Protein AF-A0A812BQ02-F1 (afdb_monomer_lite)

Sequence (225 aa):
MISNYRNHFFFSGIVVVDIDLNKVQINQCAKDGSLFSNSHKCRLETTECVAVPVIGKFKRGSYRCQCKPGYYFPTLNASHNYFNGTLVENQLLERLRNGSTQADPLSDSFQCQPCRKGCPNCVSDQPCFVEYNILLRGIPLGIQSFCMTITIVLALVIFRLRKSKVICNSFWAMLELLLVGSLLLYSTVVIRYFEPTMLTCLLVPWFREVGFTIVYGVLILKMYR

Secondary structure (DSSP, 8-state):
-------------PPP----TTS----TT--S--TTTT-----TTTEEEEE---SSS--TT-EEEEEPTTEE-S-TT-S-SEEEHHHHHHHHHHHHHHT--S--GGGGTT-PEEPPTT-SS-SSSS-SS----HHHHHHHHHHHHHHHHHHHHHHHHHHHHTTSGGG-STHHHHHHHHHHHHHHHHHHHHHTTS---HHHHHHHHHHHHHHHHHHHHHHHHHH--

Foldseek 3Di:
DDDDDDDDDDDDDDDDDDDDQFPDFDDCCDPPPPPNDVVADADPVFWHKAAAGDDTGDDQQRIWTAGDFQFWAADLPDPDGIHGRNVSVVVVVVCVVVVDPDPDPCVCVRGTHGEDPPHRHDHYVDDPDDDDPVVVLVVVLVVLVVVLVVLVVVLVVLVVCVPPPVDPDPVSVLVNLLSVLVNLCSVLSVLVVDDDDPVSVVSNVVSNVSSVCSNVVSVVVVVVD

Radius of gyration: 37.47 Å; chains: 1; bounding box: 76×66×117 Å

Organism: Acanthosepion pharaonis (NCBI:txid158019)

InterPro domains:
  IPR017978 GPCR family 3, C-terminal [PF00003] (135-225)
  IPR017978 GPCR family 3, C-terminal [PS50259] (136-225)
  IPR043458 G-protein coupled receptor 158/179 [PTHR32546] (7-225)
  IPR054714 GPR158/179, extracellular domain [PF22572] (6-72)

Structure (mmCIF, N/CA/C/O backbone):
data_AF-A0A812BQ02-F1
#
_entry.id   AF-A0A812BQ02-F1
#
loop_
_atom_site.group_PDB
_atom_site.id
_atom_site.type_symbol
_atom_site.label_atom_id
_atom_site.label_alt_id
_atom_site.label_comp_id
_atom_site.label_asym_id
_atom_site.label_entity_id
_atom_site.label_seq_id
_atom_site.pdbx_PDB_ins_code
_atom_site.Cartn_x
_atom_site.Cartn_y
_atom_site.Cartn_z
_atom_site.occupancy
_atom_site.B_iso_or_equiv
_atom_site.auth_seq_id
_atom_site.auth_comp_id
_atom_site.auth_asym_id
_atom_site.auth_atom_id
_atom_site.pdbx_PDB_model_num
ATOM 1 N N . MET A 1 1 ? 42.081 -50.603 -72.797 1.00 36.69 1 MET A N 1
ATOM 2 C CA . MET A 1 1 ? 41.726 -49.978 -71.504 1.00 36.69 1 MET A CA 1
ATOM 3 C C . MET A 1 1 ? 40.997 -48.679 -71.795 1.00 36.69 1 MET A C 1
ATOM 5 O O . MET A 1 1 ? 41.621 -47.742 -72.268 1.00 36.69 1 MET A O 1
ATOM 9 N N . ILE A 1 2 ? 39.678 -48.654 -71.604 1.00 42.47 2 ILE A N 1
ATOM 10 C CA . ILE A 1 2 ? 38.855 -47.448 -71.756 1.00 42.47 2 ILE A CA 1
ATOM 11 C C . ILE A 1 2 ? 38.781 -46.817 -70.364 1.00 42.47 2 ILE A C 1
ATOM 13 O O . ILE A 1 2 ? 38.136 -47.374 -69.479 1.00 42.47 2 ILE A O 1
ATOM 17 N N . SER A 1 3 ? 39.505 -45.719 -70.141 1.00 44.88 3 SER A N 1
ATOM 18 C CA . SER A 1 3 ? 39.449 -44.983 -68.874 1.00 44.88 3 SER A CA 1
ATOM 19 C C . SER A 1 3 ? 38.303 -43.973 -68.931 1.00 44.88 3 SER A C 1
ATOM 21 O O . SER A 1 3 ? 38.295 -43.075 -69.770 1.00 44.88 3 SER A O 1
ATOM 23 N N . ASN A 1 4 ? 37.305 -44.172 -68.073 1.00 53.41 4 ASN A N 1
ATOM 24 C CA . ASN A 1 4 ? 36.075 -43.391 -67.987 1.00 53.41 4 ASN A CA 1
ATOM 25 C C . ASN A 1 4 ? 36.252 -42.287 -66.927 1.00 53.41 4 ASN A C 1
ATOM 27 O O . ASN A 1 4 ? 36.107 -42.548 -65.732 1.00 53.41 4 ASN A O 1
ATOM 31 N N . TYR A 1 5 ? 36.597 -41.068 -67.348 1.00 55.88 5 TYR A N 1
ATOM 32 C CA . TYR A 1 5 ? 36.646 -39.900 -66.462 1.00 55.88 5 TYR A CA 1
ATOM 33 C C . TYR A 1 5 ? 35.231 -39.325 -66.291 1.00 55.88 5 TYR A C 1
ATOM 35 O O . TYR A 1 5 ? 34.706 -38.653 -67.177 1.00 55.88 5 TYR A O 1
ATOM 43 N N . ARG A 1 6 ? 34.601 -39.578 -65.136 1.00 57.47 6 ARG A N 1
ATOM 44 C CA . ARG A 1 6 ? 33.388 -38.858 -64.718 1.00 57.47 6 ARG A CA 1
ATOM 45 C C . ARG A 1 6 ? 33.787 -37.462 -64.237 1.00 57.47 6 ARG A C 1
ATOM 47 O O . ARG A 1 6 ? 34.327 -37.324 -63.143 1.00 57.47 6 ARG A O 1
ATOM 54 N N . ASN A 1 7 ? 33.498 -36.432 -65.026 1.00 60.44 7 ASN A N 1
ATOM 55 C CA . ASN A 1 7 ? 33.631 -35.045 -64.583 1.00 60.44 7 ASN A CA 1
ATOM 56 C C . ASN A 1 7 ? 32.494 -34.699 -63.611 1.00 60.44 7 ASN A C 1
ATOM 58 O O . ASN A 1 7 ? 31.329 -34.640 -63.999 1.00 60.44 7 ASN A O 1
ATOM 62 N N . HIS A 1 8 ? 32.838 -34.473 -62.344 1.00 65.19 8 HIS A N 1
ATOM 63 C CA . HIS A 1 8 ? 31.924 -33.944 -61.336 1.00 65.19 8 HIS A CA 1
ATOM 64 C C . HIS A 1 8 ? 31.967 -32.411 -61.412 1.00 65.19 8 HIS A C 1
ATOM 66 O O . HIS A 1 8 ? 32.968 -31.796 -61.047 1.00 65.19 8 HIS A O 1
ATOM 72 N N . PHE A 1 9 ? 30.914 -31.787 -61.936 1.00 69.44 9 PHE A N 1
ATOM 73 C CA . PHE A 1 9 ? 30.824 -30.330 -62.023 1.00 69.44 9 PHE A CA 1
ATOM 74 C C . PHE A 1 9 ? 30.446 -29.754 -60.651 1.00 69.44 9 PHE A C 1
ATOM 76 O O . PHE A 1 9 ? 29.366 -30.032 -60.135 1.00 69.44 9 PHE A O 1
ATOM 83 N N . PHE A 1 10 ? 31.335 -28.954 -60.057 1.00 67.25 10 PHE A N 1
ATOM 84 C CA . PHE A 1 10 ? 31.052 -28.161 -58.859 1.00 67.25 10 PHE A CA 1
ATOM 85 C C . PHE A 1 10 ? 30.656 -26.744 -59.281 1.00 67.25 10 PHE A C 1
ATOM 87 O O . PHE A 1 10 ? 31.473 -25.999 -59.817 1.00 67.25 10 PHE A O 1
ATOM 94 N N . PHE A 1 11 ? 29.400 -26.372 -59.040 1.00 69.88 11 PHE A N 1
ATOM 95 C CA . PHE A 1 11 ? 28.926 -25.002 -59.211 1.00 69.88 11 PHE A CA 1
ATOM 96 C C . PHE A 1 11 ? 29.043 -24.263 -57.878 1.00 69.88 11 PHE A C 1
ATOM 98 O O . PHE A 1 11 ? 28.255 -24.492 -56.964 1.00 69.88 11 PHE A O 1
ATOM 105 N N . SER A 1 12 ? 30.026 -23.370 -57.780 1.00 75.69 12 SER A N 1
ATOM 106 C CA . SER A 1 12 ? 30.118 -22.390 -56.696 1.00 75.69 12 SER A CA 1
ATOM 107 C C . SER A 1 12 ? 29.590 -21.054 -57.203 1.00 75.69 12 SER A C 1
ATOM 109 O O . SER A 1 12 ? 30.201 -20.430 -58.067 1.00 75.69 12 SER A O 1
ATOM 111 N N . GLY A 1 13 ? 28.443 -20.628 -56.680 1.00 79.75 13 GLY A N 1
ATOM 112 C CA . GLY A 1 13 ? 27.884 -19.297 -56.903 1.00 79.75 13 GLY A CA 1
ATOM 113 C C . GLY A 1 13 ? 27.972 -18.465 -55.628 1.00 79.75 13 GLY A C 1
ATOM 114 O O . GLY A 1 13 ? 27.771 -18.988 -54.534 1.00 79.75 13 GLY A O 1
ATOM 115 N N . ILE A 1 14 ? 28.258 -17.171 -55.766 1.00 83.38 14 ILE A N 1
ATOM 116 C CA . ILE A 1 14 ? 28.167 -16.203 -54.669 1.00 83.38 14 ILE A CA 1
ATOM 117 C C . ILE A 1 14 ? 26.892 -15.398 -54.898 1.00 83.38 14 ILE A C 1
ATOM 119 O O . ILE A 1 14 ? 26.745 -14.749 -55.932 1.00 83.38 14 ILE A O 1
ATOM 123 N N . VAL A 1 15 ? 25.969 -15.442 -53.940 1.00 85.44 15 VAL A N 1
ATOM 124 C CA . VAL A 1 15 ? 24.793 -14.567 -53.929 1.00 85.44 15 VAL A CA 1
ATOM 125 C C . VAL A 1 15 ? 25.124 -13.367 -53.052 1.00 85.44 15 VAL A C 1
ATOM 1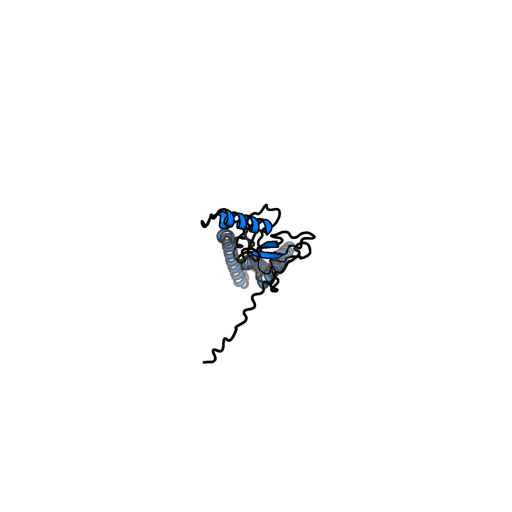27 O O . VAL A 1 15 ? 25.372 -13.521 -51.858 1.00 85.44 15 VAL A O 1
ATOM 130 N N . VAL A 1 16 ? 25.138 -12.176 -53.650 1.00 84.88 16 VAL A N 1
ATOM 131 C CA . VAL A 1 16 ? 25.273 -10.906 -52.930 1.00 84.88 16 VAL A CA 1
ATOM 132 C C . VAL A 1 16 ? 23.894 -10.265 -52.855 1.00 84.88 16 VAL A C 1
ATOM 134 O O . VAL A 1 16 ? 23.250 -10.058 -53.881 1.00 84.88 16 VAL A O 1
ATOM 137 N N . VAL A 1 17 ? 23.437 -9.970 -51.642 1.00 82.31 17 VAL A N 1
ATOM 138 C CA . VAL A 1 17 ? 22.176 -9.266 -51.395 1.00 82.31 17 VAL A CA 1
ATOM 139 C C . VAL A 1 17 ? 22.513 -7.860 -50.920 1.00 82.31 17 VAL A C 1
ATOM 141 O O . VAL A 1 17 ? 23.172 -7.704 -49.893 1.00 82.31 17 VAL A O 1
ATOM 144 N N . ASP A 1 18 ? 22.063 -6.854 -51.667 1.00 79.25 18 ASP A N 1
ATOM 145 C CA . ASP A 1 18 ? 22.168 -5.446 -51.283 1.00 79.25 18 ASP A CA 1
ATOM 146 C C . ASP A 1 18 ? 20.836 -4.974 -50.685 1.00 79.25 18 ASP A C 1
ATOM 148 O O . ASP A 1 18 ? 19.760 -5.271 -51.212 1.00 79.25 18 ASP A O 1
ATOM 152 N N . ILE A 1 19 ? 20.900 -4.277 -49.552 1.00 77.06 19 ILE A N 1
ATOM 153 C CA . ILE A 1 19 ? 19.732 -3.833 -48.787 1.00 77.06 19 ILE A CA 1
ATOM 154 C C . ILE A 1 19 ? 19.850 -2.324 -48.584 1.00 77.06 19 ILE A C 1
ATOM 156 O O . ILE A 1 19 ? 20.702 -1.852 -47.832 1.00 77.06 19 ILE A O 1
ATOM 160 N N . ASP A 1 20 ? 18.947 -1.559 -49.205 1.00 72.81 20 ASP A N 1
ATOM 161 C CA . ASP A 1 20 ? 18.883 -0.104 -49.033 1.00 72.81 20 ASP A CA 1
ATOM 162 C C . ASP A 1 20 ? 18.337 0.255 -47.640 1.00 72.81 20 ASP A C 1
ATOM 164 O O . ASP A 1 20 ? 17.127 0.280 -47.388 1.00 72.81 20 ASP A O 1
ATOM 168 N N . LEU A 1 21 ? 19.252 0.568 -46.723 1.00 71.75 21 LEU A N 1
ATOM 169 C CA . LEU A 1 21 ? 18.951 0.934 -45.337 1.00 71.75 21 LEU A CA 1
ATOM 170 C C . LEU A 1 21 ? 18.183 2.266 -45.209 1.00 71.75 21 LEU A C 1
ATOM 172 O O . LEU A 1 21 ? 17.710 2.587 -44.122 1.00 71.75 21 LEU A O 1
ATOM 176 N N . ASN A 1 22 ? 18.016 3.058 -46.276 1.00 68.69 22 ASN A N 1
ATOM 177 C CA . ASN A 1 22 ? 17.299 4.339 -46.192 1.00 68.69 22 ASN A CA 1
ATOM 178 C C . ASN A 1 22 ? 15.773 4.201 -46.245 1.00 68.69 22 ASN A C 1
ATOM 180 O O . ASN A 1 22 ? 15.070 5.145 -45.886 1.00 68.69 22 ASN A O 1
ATOM 184 N N . LYS A 1 23 ? 15.258 3.056 -46.708 1.00 65.69 23 LYS A N 1
ATOM 185 C CA . LYS A 1 23 ? 13.817 2.822 -46.920 1.00 65.69 23 LYS A CA 1
ATOM 186 C C . LYS A 1 23 ? 13.219 1.787 -45.968 1.00 65.69 23 LYS A C 1
ATOM 188 O O . LYS A 1 23 ? 12.015 1.550 -46.009 1.00 65.69 23 LYS A O 1
ATOM 193 N N . VAL A 1 24 ? 14.041 1.175 -45.115 1.00 70.81 24 VAL A N 1
ATOM 194 C CA . VAL A 1 24 ? 13.630 0.081 -44.229 1.00 70.81 24 VAL A CA 1
ATOM 195 C C . VAL A 1 24 ? 13.599 0.561 -42.780 1.00 70.81 24 VAL A C 1
ATOM 197 O O . VAL A 1 24 ? 14.616 0.969 -42.222 1.00 70.81 24 VAL A O 1
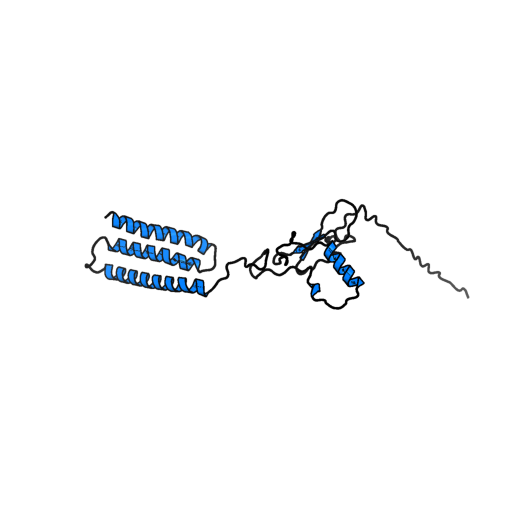ATOM 200 N N . GLN A 1 25 ? 12.426 0.475 -42.149 1.00 71.75 25 GLN A N 1
ATOM 201 C CA . GLN A 1 25 ? 12.302 0.632 -40.701 1.00 71.75 25 GLN A CA 1
ATOM 202 C C . GLN A 1 25 ? 12.780 -0.650 -40.020 1.00 71.75 25 GLN A C 1
ATOM 204 O O . GLN A 1 25 ? 12.189 -1.715 -40.183 1.00 71.75 25 GLN A O 1
ATOM 209 N N . ILE A 1 26 ? 13.866 -0.548 -39.260 1.00 77.88 26 ILE A N 1
ATOM 210 C CA . ILE A 1 26 ? 14.453 -1.690 -38.563 1.00 77.88 26 ILE A CA 1
ATOM 211 C C . ILE A 1 26 ? 13.883 -1.761 -37.150 1.00 77.88 26 ILE A C 1
ATOM 213 O O . ILE A 1 26 ? 14.054 -0.834 -36.362 1.00 77.88 26 ILE A O 1
ATOM 217 N N . ASN A 1 27 ? 13.248 -2.885 -36.823 1.00 85.00 27 ASN A N 1
ATOM 218 C CA . ASN A 1 27 ? 12.766 -3.177 -35.480 1.00 85.00 27 ASN A CA 1
ATOM 219 C C . ASN A 1 27 ? 13.655 -4.239 -34.815 1.00 85.00 27 ASN A C 1
ATOM 221 O O . ASN A 1 27 ? 13.464 -5.437 -35.016 1.00 85.00 27 ASN A O 1
ATOM 225 N N . GLN A 1 28 ? 14.606 -3.803 -33.983 1.00 87.00 28 GLN A N 1
ATOM 226 C CA . GLN A 1 28 ? 15.500 -4.717 -33.260 1.00 87.00 28 GLN A CA 1
ATOM 227 C C . GLN A 1 28 ? 14.814 -5.505 -32.129 1.00 87.00 28 GLN A C 1
ATOM 229 O O . GLN A 1 28 ? 15.378 -6.483 -31.636 1.00 87.00 28 GLN A O 1
ATOM 234 N N . CYS A 1 29 ? 13.618 -5.079 -31.708 1.00 89.19 29 CYS A N 1
ATOM 235 C CA . CYS A 1 29 ? 12.819 -5.726 -30.665 1.00 89.19 29 CYS A CA 1
ATOM 236 C C . CYS A 1 29 ? 11.836 -6.770 -31.225 1.00 89.19 29 CYS A C 1
ATOM 238 O O . CYS A 1 29 ? 11.116 -7.407 -30.453 1.00 89.19 29 CYS A O 1
ATOM 240 N N . ALA A 1 30 ? 11.743 -6.914 -32.552 1.00 87.62 30 ALA A N 1
ATOM 241 C CA . ALA A 1 30 ? 10.793 -7.821 -33.177 1.00 87.62 30 ALA A CA 1
ATOM 242 C C . ALA A 1 30 ? 11.125 -9.288 -32.863 1.00 87.62 30 ALA A C 1
ATOM 244 O O . ALA A 1 30 ? 12.290 -9.655 -32.698 1.00 87.62 30 ALA A O 1
ATOM 245 N N . LYS A 1 31 ? 10.081 -10.123 -32.796 1.00 86.38 31 LYS A N 1
ATOM 246 C CA . LYS A 1 31 ? 10.158 -11.580 -32.571 1.00 86.38 31 LYS A CA 1
ATOM 247 C C . LYS A 1 31 ? 9.662 -12.386 -33.780 1.00 86.38 31 LYS A C 1
ATOM 249 O O . LYS A 1 31 ? 9.455 -13.587 -33.680 1.00 86.38 31 LYS A O 1
ATOM 254 N N . ASP A 1 32 ? 9.446 -11.711 -34.901 1.00 85.50 32 ASP A N 1
ATOM 255 C CA . ASP A 1 32 ? 8.818 -12.203 -36.132 1.00 85.50 32 ASP A CA 1
ATOM 256 C C . ASP A 1 32 ? 9.798 -12.881 -37.106 1.00 85.50 32 ASP A C 1
ATOM 258 O O . ASP A 1 32 ? 9.410 -13.258 -38.206 1.00 85.50 32 ASP A O 1
ATOM 262 N N . GLY A 1 33 ? 11.071 -13.028 -36.723 1.00 79.56 33 GLY A N 1
ATOM 263 C CA . GLY A 1 33 ? 12.104 -13.602 -37.588 1.00 79.56 33 GLY A CA 1
ATOM 264 C C . GLY A 1 33 ? 12.594 -12.656 -38.687 1.00 79.56 33 GLY A C 1
ATOM 265 O O . GLY A 1 33 ? 13.302 -13.093 -39.592 1.00 79.56 33 GLY A O 1
ATOM 266 N N . SER A 1 34 ? 12.261 -11.362 -38.619 1.00 81.69 34 SER A N 1
ATOM 267 C CA . SER A 1 34 ? 12.870 -10.345 -39.481 1.00 81.69 34 SER A CA 1
ATOM 268 C C . SER A 1 34 ? 14.403 -10.329 -39.334 1.00 81.69 34 SER A C 1
ATOM 270 O O . SER A 1 34 ? 14.943 -10.718 -38.295 1.00 81.69 34 SER A O 1
ATOM 272 N N . LEU A 1 35 ? 15.118 -9.851 -40.364 1.00 80.62 35 LEU A N 1
ATOM 273 C CA . LEU A 1 35 ? 16.594 -9.864 -40.452 1.00 80.62 35 LEU A CA 1
ATOM 274 C C . LEU A 1 35 ? 17.299 -9.273 -39.213 1.00 80.62 35 LEU A C 1
ATOM 276 O O . LEU A 1 35 ? 18.420 -9.653 -38.890 1.00 80.62 35 LEU A O 1
ATOM 280 N N . PHE A 1 36 ? 16.634 -8.353 -38.511 1.00 80.38 36 PHE A N 1
ATOM 281 C CA . PHE A 1 36 ? 17.154 -7.667 -37.327 1.00 80.38 36 PHE A CA 1
ATOM 282 C C . PHE A 1 36 ? 16.415 -8.028 -36.028 1.00 80.38 36 PHE A C 1
ATOM 284 O O . PHE A 1 36 ? 16.643 -7.380 -35.004 1.00 80.38 36 PHE A O 1
ATOM 291 N N . SER A 1 37 ? 15.554 -9.047 -36.045 1.00 85.12 37 SER A N 1
ATOM 292 C CA . SER A 1 37 ? 14.821 -9.521 -34.867 1.00 85.12 37 SER A CA 1
ATOM 293 C C . SER A 1 37 ? 15.769 -9.902 -33.722 1.00 85.12 37 SER A C 1
ATOM 295 O O . SER A 1 37 ? 16.864 -10.421 -33.936 1.00 85.12 37 SER A O 1
ATOM 297 N N . ASN A 1 38 ? 15.372 -9.586 -32.485 1.00 85.12 38 ASN A N 1
ATOM 298 C CA . ASN A 1 38 ? 16.149 -9.801 -31.255 1.00 85.12 38 ASN A CA 1
ATOM 299 C C . ASN A 1 38 ? 17.599 -9.259 -31.246 1.00 85.12 38 ASN A C 1
ATOM 301 O O . ASN A 1 38 ? 18.369 -9.589 -30.343 1.00 85.12 38 ASN A O 1
ATOM 305 N N . SER A 1 39 ? 17.991 -8.377 -32.171 1.00 87.00 39 SER A N 1
ATOM 306 C CA . SER A 1 39 ? 19.371 -7.862 -32.256 1.00 87.00 39 SER A CA 1
ATOM 307 C C . SER A 1 39 ? 19.731 -6.814 -31.189 1.00 87.00 39 SER A C 1
ATOM 309 O O . SER A 1 39 ? 20.911 -6.476 -31.026 1.00 87.00 39 SER A O 1
ATOM 311 N N . HIS A 1 40 ? 18.741 -6.340 -30.429 1.00 89.06 40 HIS A N 1
ATOM 312 C CA . HIS A 1 40 ? 18.890 -5.408 -29.310 1.00 89.06 40 HIS A CA 1
ATOM 313 C C . HIS A 1 40 ? 19.883 -5.866 -28.224 1.00 89.06 40 HIS A C 1
ATOM 315 O O . HIS A 1 40 ? 20.219 -7.043 -28.098 1.00 89.06 40 HIS A O 1
ATOM 321 N N . LYS A 1 41 ? 20.346 -4.907 -27.414 1.00 88.88 41 LYS A N 1
ATOM 322 C CA . LYS A 1 41 ? 21.321 -5.116 -26.325 1.00 88.88 41 LYS A CA 1
ATOM 323 C C . LYS A 1 41 ? 20.759 -4.819 -24.928 1.00 88.88 41 LYS A C 1
ATOM 325 O O . LYS A 1 41 ? 21.518 -4.561 -24.001 1.00 88.88 41 LYS A O 1
ATOM 330 N N . CYS A 1 42 ? 19.435 -4.826 -24.776 1.00 89.19 42 CYS A N 1
ATOM 331 C CA . CYS A 1 42 ? 18.787 -4.644 -23.476 1.00 89.19 42 CYS A CA 1
ATOM 332 C C . CYS A 1 42 ? 19.037 -5.848 -22.551 1.00 89.19 42 CYS A C 1
ATOM 334 O O . CYS A 1 42 ? 19.085 -6.989 -23.012 1.00 89.19 42 CYS A O 1
ATOM 336 N N . ARG A 1 43 ? 19.133 -5.616 -21.233 1.00 89.69 43 ARG A N 1
ATOM 337 C CA . ARG A 1 43 ? 19.181 -6.704 -20.242 1.00 89.69 43 ARG A CA 1
ATOM 338 C C . ARG A 1 43 ? 17.786 -7.289 -20.044 1.00 89.69 43 ARG A C 1
ATOM 340 O O . ARG A 1 43 ? 16.964 -6.702 -19.343 1.00 89.69 43 ARG A O 1
ATOM 347 N N . LEU A 1 44 ? 17.529 -8.452 -20.635 1.00 88.62 44 LEU A N 1
ATOM 348 C CA . LEU A 1 44 ? 16.221 -9.115 -20.584 1.00 88.62 44 LEU A CA 1
ATOM 349 C C . LEU A 1 44 ? 15.782 -9.521 -19.173 1.00 88.62 44 LEU A C 1
ATOM 351 O O . LEU A 1 44 ? 14.599 -9.761 -18.962 1.00 88.62 44 LEU A O 1
ATOM 355 N N . GLU A 1 45 ? 16.689 -9.595 -18.201 1.00 89.44 45 GLU A N 1
ATOM 356 C CA . GLU A 1 45 ? 16.339 -9.907 -16.812 1.00 89.44 45 GLU A CA 1
ATOM 357 C C . GLU A 1 45 ? 15.477 -8.804 -16.185 1.00 89.44 45 GLU A C 1
ATOM 359 O O . GLU A 1 45 ? 14.429 -9.091 -15.616 1.00 89.44 45 GLU A O 1
ATOM 364 N N . THR A 1 46 ? 15.860 -7.536 -16.366 1.00 90.88 46 THR A N 1
ATOM 365 C CA . THR A 1 46 ? 15.227 -6.390 -15.682 1.00 90.88 46 THR A CA 1
ATOM 366 C C . THR A 1 46 ? 14.532 -5.415 -16.627 1.00 90.88 46 THR A C 1
ATOM 368 O O . THR A 1 46 ? 13.798 -4.537 -16.177 1.00 90.88 46 THR A O 1
ATOM 371 N N . THR A 1 47 ? 14.794 -5.511 -17.933 1.00 91.75 47 THR A N 1
ATOM 372 C CA . THR A 1 47 ? 14.283 -4.583 -18.951 1.00 91.75 47 THR A CA 1
ATOM 373 C C . THR A 1 47 ? 13.562 -5.304 -20.085 1.00 91.75 47 THR A C 1
ATOM 375 O O . THR A 1 47 ? 13.762 -6.494 -20.328 1.00 91.75 47 THR A O 1
ATOM 378 N N . GLU A 1 48 ? 12.719 -4.557 -20.782 1.00 92.56 48 GLU A N 1
ATOM 379 C CA . GLU A 1 48 ? 11.963 -4.948 -21.959 1.00 92.56 48 GLU A CA 1
ATOM 380 C C . GLU A 1 48 ? 12.277 -3.998 -23.123 1.00 92.56 48 GLU A C 1
ATOM 382 O O . GLU A 1 48 ? 12.439 -2.788 -22.949 1.00 92.56 48 GLU A O 1
ATOM 387 N N . CYS A 1 49 ? 12.400 -4.560 -24.325 1.00 92.06 49 CYS A N 1
ATOM 388 C CA . CYS A 1 49 ? 12.731 -3.816 -25.534 1.00 92.06 49 CYS A CA 1
ATOM 389 C C . CYS A 1 49 ? 11.483 -3.184 -26.139 1.00 92.06 49 CYS A C 1
ATOM 391 O O . CYS A 1 49 ? 10.545 -3.892 -26.502 1.00 92.06 49 CYS A O 1
ATOM 393 N N . VAL A 1 50 ? 11.503 -1.866 -26.322 1.00 92.69 50 VAL A N 1
ATOM 394 C CA . VAL A 1 50 ? 10.449 -1.138 -27.030 1.00 92.69 50 VAL A CA 1
ATOM 395 C C . VAL A 1 50 ? 11.056 -0.449 -28.244 1.00 92.69 50 VAL A C 1
ATOM 397 O O . VAL A 1 50 ? 11.948 0.393 -28.114 1.00 92.69 50 VAL A O 1
ATOM 400 N N . ALA A 1 51 ? 10.568 -0.800 -29.432 1.00 90.56 51 ALA A N 1
ATOM 401 C CA . ALA A 1 51 ? 11.006 -0.184 -30.677 1.00 90.56 51 ALA A CA 1
ATOM 402 C C . ALA A 1 51 ? 10.598 1.292 -30.711 1.00 90.56 51 ALA A C 1
ATOM 404 O O . ALA A 1 51 ? 9.478 1.647 -30.329 1.00 90.56 51 ALA A O 1
ATOM 405 N N . VAL A 1 52 ? 11.503 2.158 -31.162 1.00 88.50 52 VAL A N 1
ATOM 406 C CA . VAL A 1 52 ? 11.213 3.579 -31.354 1.00 88.50 52 VAL A CA 1
ATOM 407 C C . VAL A 1 52 ? 11.134 3.822 -32.859 1.00 88.50 52 VAL A C 1
ATOM 409 O O . VAL A 1 52 ? 12.162 3.732 -33.530 1.00 88.50 52 VAL A O 1
ATOM 412 N N . PRO A 1 53 ? 9.942 4.101 -33.418 1.00 80.31 53 PRO A N 1
ATOM 413 C CA . PRO A 1 53 ? 9.819 4.367 -34.842 1.00 80.31 53 PRO A CA 1
ATOM 414 C C . PRO A 1 53 ? 10.546 5.674 -35.170 1.00 80.31 53 PRO A C 1
ATOM 416 O O . PRO A 1 53 ? 10.240 6.727 -34.610 1.00 80.31 53 PRO A O 1
ATOM 419 N N . VAL A 1 54 ? 11.522 5.605 -36.072 1.00 73.19 54 VAL A N 1
ATOM 420 C CA . VAL A 1 54 ? 12.247 6.779 -36.567 1.00 73.19 54 VAL A CA 1
ATOM 421 C C . VAL A 1 54 ? 11.717 7.124 -37.951 1.00 73.19 54 VAL A C 1
ATOM 423 O O . VAL A 1 54 ? 11.670 6.277 -38.841 1.00 73.19 54 VAL A O 1
ATOM 426 N N . ILE A 1 55 ? 11.311 8.380 -38.129 1.00 67.12 55 ILE A N 1
ATOM 427 C CA . ILE A 1 55 ? 10.904 8.924 -39.424 1.00 67.12 55 ILE A CA 1
ATOM 428 C C . ILE A 1 55 ? 12.181 9.394 -40.129 1.00 67.12 55 ILE A C 1
ATOM 430 O O . ILE A 1 55 ? 12.771 10.398 -39.732 1.00 67.12 55 ILE A O 1
ATOM 434 N N . GLY A 1 56 ? 12.639 8.658 -41.145 1.00 68.94 56 GLY A N 1
ATOM 435 C CA . GLY A 1 56 ? 13.795 9.039 -41.964 1.00 68.94 56 GLY A CA 1
ATOM 436 C C . GLY A 1 56 ? 14.881 7.966 -42.059 1.00 68.94 56 GLY A C 1
ATOM 437 O O . GLY A 1 56 ? 14.589 6.775 -42.076 1.00 68.94 56 GLY A O 1
ATOM 438 N N . LYS A 1 57 ? 16.142 8.408 -42.175 1.00 67.75 57 LYS A N 1
ATOM 439 C CA . LYS A 1 57 ? 17.312 7.544 -42.411 1.00 67.75 57 LYS A CA 1
ATOM 440 C C . LYS A 1 57 ? 17.546 6.573 -41.252 1.00 67.75 57 LYS A C 1
ATOM 442 O O . LYS A 1 57 ? 17.352 6.929 -40.088 1.00 67.75 57 LYS A O 1
ATOM 447 N N . PHE A 1 58 ? 18.036 5.378 -41.578 1.00 73.88 58 PHE A N 1
ATOM 448 C CA . PHE A 1 58 ? 18.421 4.369 -40.596 1.00 73.88 58 PHE A CA 1
ATOM 449 C C . PHE A 1 58 ? 19.359 4.938 -39.528 1.00 73.88 58 PHE A C 1
ATOM 451 O O . PHE A 1 58 ? 20.410 5.510 -39.825 1.00 73.88 58 PHE A O 1
ATOM 458 N N . LYS A 1 59 ? 18.986 4.717 -38.265 1.00 74.69 59 LYS A N 1
ATOM 459 C CA . LYS A 1 59 ? 19.835 4.973 -37.107 1.00 74.69 59 LYS A CA 1
ATOM 460 C C . LYS A 1 59 ? 19.930 3.707 -36.264 1.00 74.69 59 LYS A C 1
ATOM 462 O O . LYS A 1 59 ? 18.921 3.141 -35.840 1.00 74.69 59 LYS A O 1
ATOM 467 N N . ARG A 1 60 ? 21.159 3.270 -36.003 1.00 77.56 60 ARG A N 1
ATOM 468 C CA . ARG A 1 60 ? 21.453 2.164 -35.088 1.00 77.56 60 ARG A CA 1
ATOM 469 C C . ARG A 1 60 ? 21.028 2.530 -33.654 1.00 77.56 60 ARG A C 1
ATOM 471 O O . ARG A 1 60 ? 21.178 3.681 -33.238 1.00 77.56 60 ARG A O 1
ATOM 478 N N . GLY A 1 61 ? 20.468 1.577 -32.909 1.00 83.56 61 GLY A N 1
ATOM 479 C CA . GLY A 1 61 ? 19.953 1.818 -31.558 1.00 83.56 61 GLY A CA 1
ATOM 480 C C . GLY A 1 61 ? 18.600 2.532 -31.490 1.00 83.56 61 GLY A C 1
ATOM 481 O O . GLY A 1 61 ? 18.329 3.198 -30.493 1.00 83.56 61 GLY A O 1
ATOM 482 N N . SER A 1 62 ? 17.754 2.405 -32.522 1.00 87.81 62 SER A N 1
ATOM 483 C CA . SER A 1 62 ? 16.380 2.951 -32.567 1.00 87.81 62 SER A CA 1
ATOM 484 C C . SER A 1 62 ? 15.383 2.141 -31.721 1.00 87.81 62 SER A C 1
ATOM 486 O O . SER A 1 62 ? 14.294 1.768 -32.150 1.00 87.81 62 SER A O 1
ATOM 488 N N . TYR A 1 63 ? 15.768 1.850 -30.486 1.00 89.94 63 TYR A N 1
ATOM 489 C CA . TYR A 1 63 ? 14.938 1.199 -29.482 1.00 89.94 63 TYR A CA 1
ATOM 490 C C . TYR A 1 63 ? 15.227 1.818 -28.115 1.00 89.94 63 TYR A C 1
ATOM 492 O O . TYR A 1 63 ? 16.234 2.501 -27.920 1.00 89.94 63 TYR A O 1
ATOM 500 N N . ARG A 1 64 ? 14.351 1.575 -27.148 1.00 92.19 64 ARG A N 1
ATOM 501 C CA . ARG A 1 64 ? 14.575 1.906 -25.738 1.00 92.19 64 ARG A CA 1
ATOM 502 C C . ARG A 1 64 ? 14.394 0.663 -24.881 1.00 92.19 64 ARG A C 1
ATOM 504 O O . ARG A 1 64 ? 13.524 -0.158 -25.163 1.00 92.19 64 ARG A O 1
ATOM 511 N N . CYS A 1 65 ? 15.215 0.534 -23.847 1.00 91.94 65 CYS A N 1
ATOM 512 C CA . CYS A 1 65 ? 15.073 -0.510 -22.839 1.00 91.94 65 CYS A CA 1
ATOM 513 C C . CYS A 1 65 ? 14.242 0.052 -21.683 1.00 91.94 65 CYS A C 1
ATOM 515 O O . CYS A 1 65 ? 14.729 0.883 -20.910 1.00 91.94 65 CYS A O 1
ATOM 517 N N . GLN A 1 66 ? 12.985 -0.369 -21.602 1.00 92.50 66 GLN A N 1
ATOM 518 C CA . GLN A 1 66 ? 12.045 0.010 -20.552 1.00 92.50 66 GLN A CA 1
ATOM 519 C C . GLN A 1 66 ? 12.192 -0.943 -19.361 1.00 92.50 66 GLN A C 1
ATOM 521 O O . GLN A 1 66 ? 12.355 -2.140 -19.565 1.00 92.50 66 GLN A O 1
ATOM 526 N N . CYS A 1 67 ? 12.142 -0.458 -18.119 1.00 91.88 67 CYS A N 1
ATOM 527 C CA . CYS A 1 67 ? 12.140 -1.358 -16.958 1.00 91.88 67 CYS A CA 1
ATOM 528 C C . CYS A 1 67 ? 10.885 -2.242 -16.951 1.00 91.88 67 CYS A C 1
ATOM 530 O O . CYS A 1 67 ? 9.787 -1.758 -17.234 1.00 91.88 67 CYS A O 1
ATOM 532 N N . LYS A 1 68 ? 11.053 -3.524 -16.614 1.00 91.19 68 LYS A N 1
ATOM 533 C CA . LYS A 1 68 ? 9.936 -4.456 -16.417 1.00 91.19 68 LYS A CA 1
ATOM 534 C C . LYS A 1 68 ? 9.118 -4.087 -15.170 1.00 91.19 68 LYS A C 1
ATOM 536 O O . LYS A 1 68 ? 9.663 -3.458 -14.262 1.00 91.19 68 LYS A O 1
ATOM 541 N N . PRO A 1 69 ? 7.850 -4.530 -15.071 1.00 89.19 69 PRO A N 1
ATOM 542 C CA . PRO A 1 69 ? 7.098 -4.469 -13.819 1.00 89.19 69 PRO A CA 1
ATOM 543 C C . PRO A 1 69 ? 7.899 -5.110 -12.679 1.00 89.19 69 PRO A C 1
ATOM 545 O O . PRO A 1 69 ? 8.553 -6.135 -12.876 1.00 89.19 69 PRO A O 1
ATOM 548 N N . GLY A 1 70 ? 7.878 -4.493 -11.501 1.00 88.38 70 GLY A N 1
ATOM 549 C CA . GLY A 1 70 ? 8.714 -4.893 -10.370 1.00 88.38 70 GLY A CA 1
ATOM 550 C C . GLY A 1 70 ? 10.166 -4.403 -10.431 1.00 88.38 70 GLY A C 1
ATOM 551 O O . GLY A 1 70 ? 10.938 -4.763 -9.548 1.00 88.38 70 GLY A O 1
ATOM 552 N N . TYR A 1 71 ? 10.541 -3.577 -11.414 1.00 90.50 71 TYR A N 1
ATOM 553 C CA . TYR A 1 71 ? 11.838 -2.899 -11.474 1.00 90.50 71 TYR A CA 1
ATOM 554 C C . TYR A 1 71 ? 11.674 -1.397 -11.745 1.00 90.50 71 TYR A C 1
ATOM 556 O O . TYR A 1 71 ? 10.774 -0.986 -12.477 1.00 90.50 71 TYR A O 1
ATOM 564 N N . TYR A 1 72 ? 12.577 -0.577 -11.207 1.00 89.81 72 TYR A N 1
ATOM 565 C CA . TYR A 1 72 ? 12.595 0.874 -11.396 1.00 89.81 72 TYR A CA 1
ATOM 566 C C . TYR A 1 72 ? 13.934 1.380 -11.936 1.00 89.81 72 TYR A C 1
ATOM 568 O O . TYR A 1 72 ? 14.967 0.704 -11.894 1.00 89.81 72 TYR A O 1
ATOM 576 N N . PHE A 1 73 ? 13.900 2.594 -12.478 1.00 90.12 73 PHE A N 1
ATOM 577 C CA . PHE A 1 73 ? 15.067 3.257 -13.041 1.00 90.12 73 PHE A CA 1
ATOM 578 C C . PHE A 1 73 ? 15.905 3.903 -11.920 1.00 90.12 73 PHE A C 1
ATOM 580 O O . PHE A 1 73 ? 15.362 4.710 -11.167 1.00 90.12 73 PHE A O 1
ATOM 587 N N . PRO A 1 74 ? 17.211 3.599 -11.792 1.00 86.50 74 PRO A N 1
ATOM 588 C CA . PRO A 1 74 ? 18.005 4.001 -10.625 1.00 86.50 74 PRO A CA 1
ATOM 589 C C . PRO A 1 74 ? 18.197 5.522 -10.491 1.00 86.50 74 PRO A C 1
ATOM 591 O O . PRO A 1 74 ? 18.379 6.029 -9.386 1.00 86.50 74 PRO A O 1
ATOM 594 N N . THR A 1 75 ? 18.157 6.278 -11.592 1.00 82.50 75 THR A N 1
ATOM 595 C CA . THR A 1 75 ? 18.372 7.733 -11.568 1.00 82.50 75 THR A CA 1
ATOM 596 C C . THR A 1 75 ? 17.046 8.489 -11.477 1.00 82.50 75 THR A C 1
ATOM 598 O O . THR A 1 75 ? 16.407 8.772 -12.487 1.00 82.50 75 THR A O 1
ATOM 601 N N . LEU A 1 76 ? 16.666 8.875 -10.257 1.00 71.38 76 LEU A N 1
ATOM 602 C CA . LEU A 1 76 ? 15.385 9.534 -9.949 1.00 71.38 76 LEU A CA 1
ATOM 603 C C . LEU A 1 76 ? 15.184 10.905 -10.625 1.00 71.38 76 LEU A C 1
ATOM 605 O O . LEU A 1 76 ? 14.049 11.308 -10.850 1.00 71.38 76 LEU A O 1
ATOM 609 N N . ASN A 1 77 ? 16.271 11.599 -10.978 1.00 74.56 77 ASN A N 1
ATOM 610 C CA . ASN A 1 77 ? 16.241 12.924 -11.620 1.00 74.56 77 ASN A CA 1
ATOM 611 C C . ASN A 1 77 ? 16.463 12.870 -13.140 1.00 74.56 77 ASN A C 1
ATOM 613 O O . ASN A 1 77 ? 16.771 13.888 -13.763 1.00 74.56 77 ASN A O 1
ATOM 617 N N . ALA A 1 78 ? 16.384 11.690 -13.753 1.00 76.44 78 ALA A N 1
ATOM 618 C CA . ALA A 1 78 ? 16.508 11.590 -15.197 1.00 76.44 78 ALA A CA 1
ATOM 619 C C . ALA A 1 78 ? 15.246 12.128 -15.886 1.00 76.44 78 ALA A C 1
ATOM 621 O O . ALA A 1 78 ? 14.127 11.914 -15.433 1.00 76.44 78 ALA A O 1
ATOM 622 N N . SER A 1 79 ? 15.421 12.775 -17.040 1.00 76.56 79 SER A N 1
ATOM 623 C CA . SER A 1 79 ? 14.302 13.237 -17.879 1.00 76.56 79 SER A CA 1
ATOM 624 C C . SER A 1 79 ? 13.401 12.090 -18.365 1.00 76.56 79 SER A C 1
ATOM 626 O O . SER A 1 79 ? 12.284 12.329 -18.821 1.00 76.56 79 SER A O 1
ATOM 628 N N . HIS A 1 80 ? 13.900 10.851 -18.331 1.00 82.44 80 HIS A N 1
ATOM 629 C CA . HIS A 1 80 ? 13.243 9.672 -18.877 1.00 82.44 80 HIS A CA 1
ATOM 630 C C . HIS A 1 80 ? 13.567 8.419 -18.053 1.00 82.44 80 HIS A C 1
ATOM 632 O O . HIS A 1 80 ? 14.715 8.206 -17.672 1.00 82.44 80 HIS A O 1
ATOM 638 N N . ASN A 1 81 ? 12.571 7.543 -17.875 1.00 84.38 81 ASN A N 1
ATOM 639 C CA . ASN A 1 81 ? 12.665 6.302 -17.089 1.00 84.38 81 ASN A CA 1
ATOM 640 C C . ASN A 1 81 ? 13.013 5.083 -17.967 1.00 84.38 81 ASN A C 1
ATOM 642 O O . ASN A 1 81 ? 12.409 4.015 -17.833 1.00 84.38 81 ASN A O 1
ATOM 646 N N . TYR A 1 82 ? 13.912 5.260 -18.935 1.00 89.38 82 TYR A N 1
ATOM 647 C CA . TYR A 1 82 ? 14.341 4.206 -19.855 1.00 89.38 82 TYR A CA 1
ATOM 648 C C . TYR A 1 82 ? 15.776 4.431 -20.323 1.00 89.38 82 TYR A C 1
ATOM 650 O O . TYR A 1 82 ? 16.264 5.561 -20.381 1.00 89.38 82 TYR A O 1
ATOM 658 N N . PHE A 1 83 ? 16.440 3.353 -20.735 1.00 90.19 83 PHE A N 1
ATOM 659 C CA . PHE A 1 83 ? 17.762 3.442 -21.348 1.00 90.19 83 PHE A CA 1
ATOM 660 C C . PHE A 1 83 ? 17.634 3.577 -22.869 1.00 90.19 83 PHE A C 1
ATOM 662 O O . PHE A 1 83 ? 16.956 2.780 -23.520 1.00 90.19 83 PHE A O 1
ATOM 669 N N . ASN A 1 84 ? 18.278 4.592 -23.450 1.00 90.38 84 ASN A N 1
ATOM 670 C CA . ASN A 1 84 ? 18.297 4.790 -24.901 1.00 90.38 84 ASN A CA 1
ATOM 671 C C . ASN A 1 84 ? 19.162 3.723 -25.578 1.00 90.38 84 ASN A C 1
ATOM 673 O O . ASN A 1 84 ? 20.341 3.591 -25.250 1.00 90.38 84 ASN A O 1
ATOM 677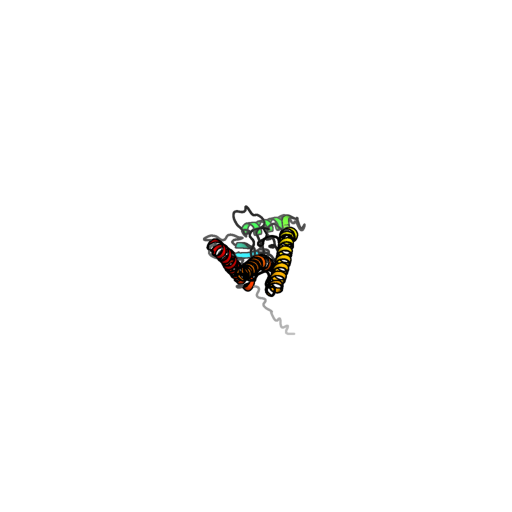 N N . GLY A 1 85 ? 18.615 3.027 -26.576 1.00 88.75 85 GLY A N 1
ATOM 678 C CA . GLY A 1 85 ? 19.308 1.966 -27.305 1.00 88.75 85 GLY A CA 1
ATOM 679 C C . GLY A 1 85 ? 20.612 2.436 -27.942 1.00 88.75 85 GLY A C 1
ATOM 680 O O . GLY A 1 85 ? 21.616 1.744 -27.828 1.00 88.75 85 GLY A O 1
ATOM 681 N N . THR A 1 86 ? 20.653 3.651 -28.504 1.00 88.75 86 THR A N 1
ATOM 682 C CA . THR A 1 86 ? 21.894 4.235 -29.045 1.00 88.75 86 THR A CA 1
ATOM 683 C C . THR A 1 86 ? 23.014 4.307 -27.999 1.00 88.75 86 THR A C 1
ATOM 685 O O . THR A 1 86 ? 24.157 4.006 -28.323 1.00 88.75 86 THR A O 1
ATOM 688 N N . LEU A 1 87 ? 22.706 4.657 -26.744 1.00 88.75 87 LEU A N 1
ATOM 689 C CA . LEU A 1 87 ? 23.710 4.724 -25.672 1.00 88.75 87 LEU A CA 1
ATOM 690 C C . LEU A 1 87 ? 24.189 3.327 -25.268 1.00 88.75 87 LEU A C 1
ATOM 692 O O . LEU A 1 87 ? 25.389 3.111 -25.111 1.00 88.75 87 LEU A O 1
ATOM 696 N N . VAL A 1 88 ? 23.255 2.377 -25.161 1.00 88.19 88 VAL A N 1
ATOM 697 C CA . VAL A 1 88 ? 23.559 0.975 -24.843 1.00 88.19 88 VAL A CA 1
ATOM 698 C C . VAL A 1 88 ? 24.478 0.364 -25.904 1.00 88.19 88 VAL A C 1
ATOM 700 O O . VAL A 1 88 ? 25.464 -0.298 -25.581 1.00 88.19 88 VAL A O 1
ATOM 703 N N . GLU A 1 89 ? 24.182 0.609 -27.180 1.00 87.88 89 GLU A N 1
ATOM 704 C CA . GLU A 1 89 ? 24.980 0.101 -28.293 1.00 87.88 89 GLU A CA 1
ATOM 705 C C . GLU A 1 89 ? 26.358 0.765 -28.394 1.00 87.88 89 GLU A C 1
ATOM 707 O O . GLU A 1 89 ? 27.346 0.068 -28.632 1.00 87.88 89 GLU A O 1
ATOM 712 N N . ASN A 1 90 ? 26.446 2.082 -28.181 1.00 87.75 90 ASN A N 1
ATOM 713 C CA . ASN A 1 90 ? 27.718 2.805 -28.205 1.00 87.75 90 ASN A CA 1
ATOM 714 C C . ASN A 1 90 ? 28.662 2.317 -27.103 1.00 87.75 90 ASN A C 1
ATOM 716 O O . ASN A 1 90 ? 29.818 2.014 -27.390 1.00 87.75 90 ASN A O 1
ATOM 720 N N . GLN A 1 91 ? 28.166 2.148 -25.873 1.00 84.38 91 GLN A N 1
ATOM 721 C CA . GLN A 1 91 ? 28.997 1.640 -24.779 1.00 84.38 91 GLN A CA 1
ATOM 722 C C . GLN A 1 91 ? 29.481 0.208 -25.058 1.00 84.38 91 GLN A C 1
ATOM 724 O O . GLN A 1 91 ? 30.614 -0.141 -24.732 1.00 84.38 91 GLN A O 1
ATOM 729 N N . LEU A 1 92 ? 28.656 -0.633 -25.693 1.00 83.25 92 LEU A N 1
ATOM 730 C CA . LEU A 1 92 ? 29.084 -1.972 -26.100 1.00 83.25 92 LEU A CA 1
ATOM 731 C C . LEU A 1 92 ? 30.193 -1.924 -27.163 1.00 83.25 92 LEU A C 1
ATOM 733 O O . LEU A 1 92 ? 31.148 -2.694 -27.080 1.00 83.25 92 LEU A O 1
ATOM 737 N N . LEU A 1 93 ? 30.090 -1.026 -28.146 1.00 85.12 93 LEU A N 1
ATOM 738 C CA . LEU A 1 93 ? 31.125 -0.838 -29.169 1.00 85.12 93 LEU A CA 1
ATOM 739 C C . LEU A 1 93 ? 32.445 -0.355 -28.567 1.00 85.12 93 LEU A C 1
ATOM 741 O O . LEU A 1 93 ? 33.503 -0.849 -28.949 1.00 85.12 93 LEU A O 1
ATOM 745 N N . GLU A 1 94 ? 32.387 0.568 -27.610 1.00 84.69 94 GLU A N 1
ATOM 746 C CA . GLU A 1 94 ? 33.571 1.035 -26.886 1.00 84.69 94 GLU A CA 1
ATOM 747 C C . GLU A 1 94 ? 34.247 -0.102 -26.114 1.00 84.69 94 GLU A C 1
ATOM 749 O O . GLU A 1 94 ? 35.469 -0.237 -26.186 1.00 84.69 94 GLU A O 1
ATOM 754 N N . ARG A 1 95 ? 33.468 -0.979 -25.461 1.00 77.50 95 ARG A N 1
ATOM 755 C CA . ARG A 1 95 ? 33.998 -2.190 -24.804 1.00 77.50 95 ARG A CA 1
ATOM 756 C C . ARG A 1 95 ? 34.689 -3.125 -25.796 1.00 77.50 95 ARG A C 1
ATOM 758 O O . ARG A 1 95 ? 35.796 -3.584 -25.533 1.00 77.50 95 ARG A O 1
ATOM 765 N N . 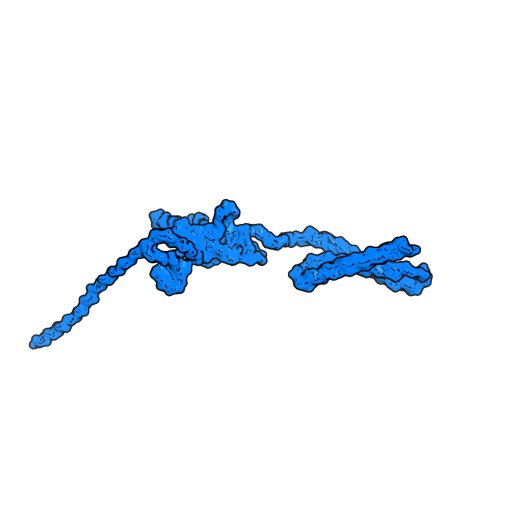LEU A 1 96 ? 34.066 -3.372 -26.952 1.00 81.75 96 LEU A N 1
ATOM 766 C CA . LEU A 1 96 ? 34.654 -4.208 -28.005 1.00 81.75 96 LEU A CA 1
ATOM 767 C C . LEU A 1 96 ? 35.945 -3.598 -28.570 1.00 81.75 96 LEU A C 1
ATOM 769 O O . LEU A 1 96 ? 36.882 -4.335 -28.866 1.00 81.75 96 LEU A O 1
ATOM 773 N N . ARG A 1 97 ? 36.016 -2.267 -28.696 1.00 84.62 97 ARG A N 1
ATOM 774 C CA . ARG A 1 97 ? 37.204 -1.562 -29.199 1.00 84.62 97 ARG A CA 1
ATOM 775 C C . ARG A 1 97 ? 38.356 -1.564 -28.198 1.00 84.62 97 ARG A C 1
ATOM 777 O O . ARG A 1 97 ? 39.505 -1.703 -28.601 1.00 84.62 97 ARG A O 1
ATOM 784 N N . ASN A 1 98 ? 38.053 -1.399 -26.914 1.00 82.12 98 ASN A N 1
ATOM 785 C CA . ASN A 1 98 ? 39.067 -1.296 -25.867 1.00 82.12 98 ASN A CA 1
ATOM 786 C C . ASN A 1 98 ? 39.602 -2.666 -25.413 1.00 82.12 98 ASN A C 1
ATOM 788 O O . ASN A 1 98 ? 40.521 -2.712 -24.601 1.00 82.12 98 ASN A O 1
ATOM 792 N N . GLY A 1 99 ? 39.052 -3.778 -25.923 1.00 70.38 99 GLY A N 1
ATOM 793 C CA . GLY A 1 99 ? 39.533 -5.130 -25.623 1.00 70.38 99 GLY A CA 1
ATOM 794 C C . GLY A 1 99 ? 39.425 -5.518 -24.145 1.00 70.38 99 GLY A C 1
ATOM 795 O O . GLY A 1 99 ? 40.056 -6.484 -23.720 1.00 70.38 99 GLY A O 1
ATOM 796 N N . SER A 1 100 ? 38.653 -4.775 -23.346 1.00 63.28 100 SER A N 1
ATOM 797 C CA . SER A 1 100 ? 38.520 -5.014 -21.914 1.00 63.28 100 SER A CA 1
ATOM 798 C C . SER A 1 100 ? 37.600 -6.210 -21.654 1.00 63.28 100 SER A C 1
ATOM 800 O O . SER A 1 100 ? 36.377 -6.107 -21.600 1.00 63.28 100 SER A O 1
ATOM 802 N N . THR A 1 101 ? 38.217 -7.375 -21.461 1.00 57.75 101 THR A N 1
ATOM 803 C CA . THR A 1 101 ? 37.625 -8.582 -20.852 1.00 57.75 101 THR A CA 1
ATOM 804 C C . THR A 1 101 ? 37.530 -8.493 -19.327 1.00 57.75 101 THR A C 1
ATOM 806 O O . THR A 1 101 ? 37.076 -9.437 -18.684 1.00 57.75 101 THR A O 1
ATOM 809 N N . GLN A 1 102 ? 37.941 -7.375 -18.723 1.00 51.88 102 GLN A N 1
ATOM 810 C CA . GLN A 1 102 ? 37.745 -7.137 -17.299 1.00 51.88 102 GLN A CA 1
ATOM 811 C C . GLN A 1 102 ? 36.332 -6.608 -17.060 1.00 51.88 102 GLN A C 1
ATOM 813 O O . GLN A 1 102 ? 35.909 -5.612 -17.644 1.00 51.88 102 GLN A O 1
ATOM 818 N N . ALA A 1 103 ? 35.594 -7.322 -16.211 1.00 51.38 103 ALA A N 1
ATOM 819 C CA . ALA A 1 103 ? 34.304 -6.911 -15.689 1.00 51.38 103 ALA A CA 1
ATOM 820 C C . ALA A 1 103 ? 34.482 -5.652 -14.825 1.00 51.38 103 ALA A C 1
ATOM 822 O O . ALA A 1 103 ? 34.582 -5.732 -13.604 1.00 51.38 103 ALA A O 1
ATOM 823 N N . ASP A 1 104 ? 34.555 -4.489 -15.471 1.00 47.31 104 ASP A N 1
ATOM 824 C CA . ASP A 1 104 ? 34.503 -3.206 -14.783 1.00 47.31 104 ASP A CA 1
ATOM 825 C C . ASP A 1 104 ? 33.197 -3.112 -13.971 1.00 47.31 104 ASP A C 1
ATOM 827 O O . ASP A 1 104 ? 32.135 -3.503 -14.469 1.00 47.31 104 ASP A O 1
ATOM 831 N N . PRO A 1 105 ? 33.209 -2.526 -12.761 1.00 49.94 105 PRO A N 1
ATOM 832 C CA . PRO A 1 105 ? 32.004 -2.305 -11.949 1.00 49.94 105 PRO A CA 1
ATOM 833 C C . PRO A 1 105 ? 30.965 -1.391 -12.632 1.00 49.94 105 PRO A C 1
ATOM 835 O O . PRO A 1 105 ? 29.817 -1.320 -12.204 1.00 49.94 105 PRO A O 1
ATOM 838 N N . LEU A 1 106 ? 31.324 -0.747 -13.750 1.00 49.78 106 LEU A N 1
ATOM 839 C CA . LEU A 1 106 ? 30.412 -0.033 -14.653 1.00 49.78 106 LEU A CA 1
ATOM 840 C C . LEU A 1 106 ? 29.628 -0.969 -15.605 1.00 49.78 106 LEU A C 1
ATOM 842 O O . LEU A 1 106 ? 28.922 -0.517 -16.509 1.00 49.78 106 LEU A O 1
ATOM 846 N N . SER A 1 107 ? 29.773 -2.286 -15.434 1.00 50.62 107 SER A N 1
ATOM 847 C CA . SER A 1 107 ? 29.000 -3.339 -16.096 1.00 50.62 107 SER A CA 1
ATOM 848 C C . SER A 1 107 ? 27.489 -3.156 -15.900 1.00 50.62 107 SER A C 1
ATOM 850 O O . SER A 1 107 ? 26.729 -3.446 -16.826 1.00 50.62 107 SER A O 1
ATOM 852 N N . ASP A 1 108 ? 27.070 -2.587 -14.768 1.00 58.56 108 ASP A N 1
ATOM 853 C CA . ASP A 1 108 ? 25.672 -2.411 -14.345 1.00 58.56 108 ASP A CA 1
ATOM 854 C C . ASP A 1 108 ? 24.969 -1.138 -14.849 1.00 58.56 108 ASP A C 1
ATOM 856 O O . ASP A 1 108 ? 23.831 -0.869 -14.468 1.00 58.56 108 ASP A O 1
ATOM 860 N N . SER A 1 109 ? 25.586 -0.364 -15.750 1.00 67.88 109 SER A N 1
ATOM 861 C CA . SER A 1 109 ? 25.069 0.959 -16.157 1.00 67.88 109 SER A CA 1
ATOM 862 C C . SER A 1 109 ? 23.696 0.960 -16.851 1.00 67.88 109 SER A C 1
ATOM 864 O O . SER A 1 109 ? 23.078 2.017 -16.963 1.00 67.88 109 SER A O 1
ATOM 866 N N . PHE A 1 110 ? 23.193 -0.195 -17.299 1.00 81.69 110 PHE A N 1
ATOM 867 C CA . PHE A 1 110 ? 21.911 -0.320 -18.008 1.00 81.69 110 PHE A CA 1
ATOM 868 C C . PHE A 1 110 ? 21.000 -1.408 -17.429 1.00 81.69 110 PHE A C 1
ATOM 870 O O . PHE A 1 110 ? 20.295 -2.102 -18.171 1.00 81.69 110 PHE A O 1
ATOM 877 N N . GLN A 1 111 ? 21.034 -1.593 -16.109 1.00 87.06 111 GLN A N 1
ATOM 878 C CA . GLN A 1 111 ? 20.106 -2.469 -15.397 1.00 87.06 111 GLN A CA 1
ATOM 879 C C . GLN A 1 111 ? 19.118 -1.647 -14.564 1.00 87.06 111 GLN A C 1
ATOM 881 O O . GLN A 1 111 ? 19.463 -0.609 -14.003 1.00 87.06 111 GLN A O 1
ATOM 886 N N . CYS A 1 112 ? 17.873 -2.114 -14.494 1.00 89.81 112 CYS A N 1
ATOM 887 C CA . CYS A 1 112 ? 16.886 -1.549 -13.578 1.00 89.81 112 CYS A CA 1
ATOM 888 C C . CYS A 1 112 ? 17.009 -2.226 -12.212 1.00 89.81 112 CYS A C 1
ATOM 890 O O . CYS A 1 112 ? 17.338 -3.411 -12.130 1.00 89.81 112 CYS A O 1
ATOM 892 N N . GLN A 1 113 ? 16.722 -1.487 -11.144 1.00 90.50 113 GLN A N 1
ATOM 893 C CA . GLN A 1 113 ? 16.782 -2.011 -9.782 1.00 90.50 113 GLN A CA 1
ATOM 894 C C . GLN A 1 113 ? 15.449 -2.654 -9.390 1.00 90.50 113 GLN A C 1
ATOM 896 O O . GLN A 1 113 ? 14.403 -2.177 -9.827 1.00 90.50 113 GLN A O 1
ATOM 901 N N . PRO A 1 114 ? 15.456 -3.754 -8.620 1.00 90.38 114 PRO A N 1
ATOM 902 C CA . PRO A 1 114 ? 14.226 -4.416 -8.208 1.00 90.38 114 PRO A CA 1
ATOM 903 C C . PRO A 1 114 ? 13.441 -3.542 -7.227 1.00 90.38 114 PRO A C 1
ATOM 905 O O . PRO A 1 114 ? 14.010 -2.917 -6.335 1.00 90.38 114 PRO A O 1
ATOM 908 N N . CYS A 1 115 ? 12.121 -3.536 -7.367 1.00 90.12 115 CYS A N 1
ATOM 909 C CA . CYS A 1 115 ? 11.219 -2.925 -6.407 1.00 90.12 115 CYS A CA 1
ATOM 910 C C . CYS A 1 115 ? 11.274 -3.652 -5.061 1.00 90.12 115 CYS A C 1
ATOM 912 O O . CYS A 1 115 ? 11.507 -4.863 -4.975 1.00 90.12 115 CYS A O 1
ATOM 914 N N . ARG A 1 116 ? 10.965 -2.913 -3.993 1.00 86.19 116 ARG A N 1
ATOM 915 C CA . ARG A 1 116 ? 10.779 -3.489 -2.662 1.00 86.19 116 ARG A CA 1
ATOM 916 C C . ARG A 1 116 ? 9.634 -4.521 -2.685 1.00 86.19 116 ARG A C 1
ATOM 918 O O . ARG A 1 116 ? 8.649 -4.374 -3.412 1.00 86.19 116 ARG A O 1
ATOM 925 N N . LYS A 1 117 ? 9.777 -5.595 -1.898 1.00 83.25 117 LYS A N 1
ATOM 926 C CA . LYS A 1 117 ? 8.835 -6.732 -1.871 1.00 83.25 117 LYS A CA 1
ATOM 927 C C . LYS A 1 117 ? 7.400 -6.255 -1.606 1.00 83.25 117 LYS A C 1
ATOM 929 O O . LYS A 1 117 ? 7.174 -5.478 -0.686 1.00 83.25 117 LYS A O 1
ATOM 934 N N . GLY A 1 118 ? 6.443 -6.756 -2.390 1.00 78.81 118 GLY A N 1
ATOM 935 C CA . GLY A 1 118 ? 5.021 -6.405 -2.272 1.00 78.81 118 GLY A CA 1
ATOM 936 C C . GLY A 1 118 ? 4.571 -5.221 -3.136 1.00 78.81 118 GLY A C 1
ATOM 937 O O . GLY A 1 118 ? 3.374 -4.953 -3.197 1.00 78.81 118 GLY A O 1
ATOM 938 N N . CYS A 1 119 ? 5.487 -4.549 -3.844 1.00 84.25 119 CYS A N 1
ATOM 939 C CA . CYS A 1 119 ? 5.145 -3.477 -4.779 1.00 84.25 119 CYS A CA 1
ATOM 940 C C . CYS A 1 119 ? 5.172 -3.992 -6.235 1.00 84.25 119 CYS A C 1
ATOM 942 O O . CYS A 1 119 ? 6.237 -4.399 -6.701 1.00 84.25 119 CYS A O 1
ATOM 944 N N . PRO A 1 120 ? 4.047 -3.963 -6.981 1.00 81.94 120 PRO A N 1
ATOM 945 C CA . PRO A 1 120 ? 4.020 -4.408 -8.377 1.00 81.94 120 PRO A CA 1
ATOM 946 C C . PRO A 1 120 ? 4.706 -3.414 -9.326 1.00 81.94 120 PRO A C 1
ATOM 948 O O . PRO A 1 120 ? 5.397 -3.829 -10.249 1.00 81.94 120 PRO A O 1
ATOM 951 N N . ASN A 1 121 ? 4.553 -2.108 -9.083 1.00 84.38 121 ASN A N 1
ATOM 952 C CA . ASN A 1 121 ? 5.203 -1.033 -9.831 1.00 84.38 121 ASN A CA 1
ATOM 953 C C . ASN A 1 121 ? 5.739 -0.002 -8.835 1.00 84.38 121 ASN A C 1
ATOM 955 O O . ASN A 1 121 ? 4.999 0.441 -7.956 1.00 84.38 121 ASN A O 1
ATOM 959 N N . CYS A 1 122 ? 7.003 0.385 -8.973 1.00 85.00 122 CYS A N 1
ATOM 960 C CA . CYS A 1 122 ? 7.626 1.412 -8.146 1.00 85.00 122 CYS A CA 1
ATOM 961 C C . CYS A 1 122 ? 8.387 2.411 -9.027 1.00 85.00 122 CYS A C 1
ATOM 963 O O . CYS A 1 122 ? 8.863 2.072 -10.109 1.00 85.00 122 CYS A O 1
ATOM 965 N N . VAL A 1 123 ? 8.458 3.663 -8.573 1.00 83.56 123 VAL A N 1
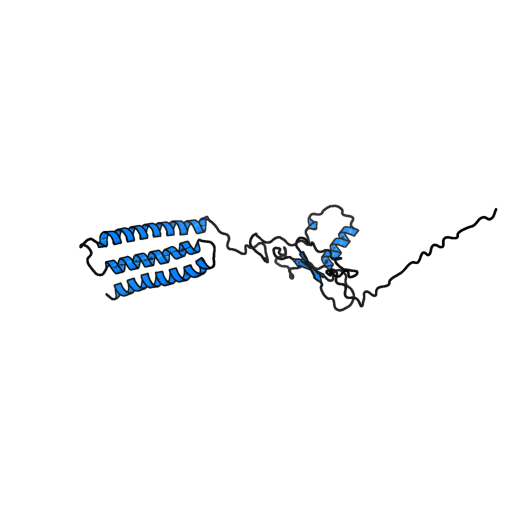ATOM 966 C CA . VAL A 1 123 ? 9.210 4.738 -9.249 1.00 83.56 123 VAL A CA 1
ATOM 967 C C . VAL A 1 123 ? 10.614 4.877 -8.653 1.00 83.56 123 VAL A C 1
ATOM 969 O O . VAL A 1 123 ? 11.542 5.305 -9.330 1.00 83.56 123 VAL A O 1
ATOM 972 N N . SER A 1 124 ? 10.769 4.493 -7.388 1.00 82.50 124 SER A N 1
ATOM 973 C CA . SER A 1 124 ? 11.983 4.615 -6.588 1.00 82.50 124 SER A CA 1
ATOM 974 C C . SER A 1 124 ? 12.057 3.474 -5.571 1.00 82.50 124 SER A C 1
ATOM 976 O O . SER A 1 124 ? 11.110 2.694 -5.446 1.00 82.50 124 SER A O 1
ATOM 978 N N . ASP A 1 125 ? 13.132 3.432 -4.780 1.00 81.88 125 ASP A N 1
ATOM 979 C CA . ASP A 1 125 ? 13.262 2.534 -3.618 1.00 81.88 125 ASP A CA 1
ATOM 980 C C . ASP A 1 125 ? 12.336 2.910 -2.435 1.00 81.88 125 ASP A C 1
ATOM 982 O O . ASP A 1 125 ? 12.494 2.443 -1.306 1.00 81.88 125 ASP A O 1
ATOM 986 N N . GLN A 1 126 ? 11.360 3.797 -2.651 1.00 78.50 126 GLN A N 1
ATOM 987 C CA . GLN A 1 126 ? 10.402 4.155 -1.614 1.00 78.50 126 GLN A CA 1
ATOM 988 C C . GLN A 1 126 ? 9.399 3.017 -1.371 1.00 78.50 126 GLN A C 1
ATOM 990 O O . GLN A 1 126 ? 8.926 2.376 -2.316 1.00 78.50 126 GLN A O 1
ATOM 995 N N . PRO A 1 127 ? 9.027 2.769 -0.104 1.00 77.25 127 PRO A N 1
ATOM 996 C CA . PRO A 1 127 ? 8.067 1.730 0.221 1.00 77.25 127 PRO A CA 1
ATOM 997 C C . PRO A 1 127 ? 6.661 2.135 -0.254 1.00 77.25 127 PRO A C 1
ATOM 999 O O . PRO A 1 127 ? 6.171 3.213 0.073 1.00 77.25 127 PRO A O 1
ATOM 1002 N N . CYS A 1 128 ? 5.992 1.263 -1.020 1.00 76.19 128 CYS A N 1
ATOM 1003 C CA . CYS A 1 128 ? 4.611 1.498 -1.467 1.00 76.19 128 CYS A CA 1
ATOM 1004 C C . CYS A 1 128 ? 3.585 1.396 -0.325 1.00 76.19 128 CYS A C 1
ATOM 1006 O O . CYS A 1 128 ? 2.509 1.984 -0.406 1.00 76.19 128 CYS A O 1
ATOM 1008 N N . PHE A 1 129 ? 3.923 0.668 0.743 1.00 73.38 129 PHE A N 1
ATOM 1009 C CA . PHE A 1 129 ? 3.132 0.560 1.965 1.00 73.38 129 PHE A CA 1
ATOM 1010 C C . PHE A 1 129 ? 3.872 1.217 3.130 1.00 73.38 129 PHE A C 1
ATOM 1012 O O . PHE A 1 129 ? 5.096 1.152 3.205 1.00 73.38 129 PHE A O 1
ATOM 1019 N N . VAL A 1 130 ? 3.128 1.830 4.056 1.00 74.75 130 VAL A N 1
ATOM 1020 C CA . VAL A 1 130 ? 3.693 2.367 5.302 1.00 74.75 130 VAL A CA 1
ATOM 1021 C C . VAL A 1 130 ? 4.450 1.261 6.031 1.00 74.75 130 VAL A C 1
ATOM 1023 O O . VAL A 1 130 ? 3.908 0.185 6.279 1.00 74.75 130 VAL A O 1
ATOM 1026 N N . GLU A 1 131 ? 5.703 1.539 6.387 1.00 69.62 131 GLU A N 1
ATOM 1027 C CA . GLU A 1 131 ? 6.544 0.591 7.104 1.00 69.62 131 GLU A CA 1
ATOM 1028 C C . GLU A 1 131 ? 5.944 0.323 8.492 1.00 69.62 131 GLU A C 1
ATOM 1030 O O . GLU A 1 131 ? 5.773 1.230 9.316 1.00 69.62 131 GLU A O 1
ATOM 1035 N N . TYR A 1 132 ? 5.556 -0.931 8.729 1.00 70.81 132 TYR A N 1
ATOM 1036 C CA . TYR A 1 132 ? 4.907 -1.355 9.963 1.00 70.81 132 TYR A CA 1
ATOM 1037 C C . TYR A 1 132 ? 5.908 -1.342 11.117 1.00 70.81 132 TYR A C 1
ATOM 1039 O O . TYR A 1 132 ? 6.521 -2.352 11.455 1.00 70.81 132 TYR A O 1
ATOM 1047 N N . ASN A 1 133 ? 6.042 -0.193 11.774 1.00 77.44 133 ASN A N 1
ATOM 1048 C CA . ASN A 1 133 ? 6.753 -0.115 13.040 1.00 77.44 133 ASN A CA 1
ATOM 1049 C C . ASN A 1 133 ? 5.920 -0.807 14.121 1.00 77.44 133 ASN A C 1
ATOM 1051 O O . ASN A 1 133 ? 4.986 -0.223 14.682 1.00 77.44 133 ASN A O 1
ATOM 1055 N N . ILE A 1 134 ? 6.273 -2.062 14.414 1.00 81.19 134 ILE A N 1
ATOM 1056 C CA . ILE A 1 134 ? 5.595 -2.898 15.414 1.00 81.19 134 ILE A CA 1
ATOM 1057 C C . ILE A 1 134 ? 5.447 -2.183 16.764 1.00 81.19 134 ILE A C 1
ATOM 1059 O O . ILE A 1 134 ? 4.419 -2.321 17.421 1.00 81.19 134 ILE A O 1
ATOM 1063 N N . LEU A 1 135 ? 6.427 -1.355 17.137 1.00 85.31 135 LEU A N 1
ATOM 1064 C CA . LEU A 1 135 ? 6.458 -0.623 18.399 1.00 85.31 135 LEU A CA 1
ATOM 1065 C C . LEU A 1 135 ? 5.414 0.503 18.436 1.00 85.31 135 LEU A C 1
ATOM 1067 O O . LEU A 1 135 ? 4.596 0.559 19.352 1.00 85.31 135 LEU A O 1
ATOM 1071 N N . LEU A 1 136 ? 5.393 1.360 17.410 1.00 84.50 136 LEU A N 1
ATOM 1072 C CA . LEU A 1 136 ? 4.473 2.502 17.328 1.00 84.50 136 LEU A CA 1
ATOM 1073 C C . LEU A 1 136 ? 3.007 2.067 17.237 1.00 84.50 136 LEU A C 1
ATOM 1075 O O . LEU A 1 136 ? 2.123 2.788 17.690 1.00 84.50 136 LEU A O 1
ATOM 1079 N N . ARG A 1 137 ? 2.743 0.881 16.680 1.00 83.62 137 ARG A N 1
ATOM 1080 C CA . ARG A 1 137 ? 1.391 0.312 16.589 1.00 83.62 137 ARG A CA 1
ATOM 1081 C C . ARG A 1 137 ? 1.020 -0.529 17.815 1.00 83.62 137 ARG A C 1
ATOM 1083 O O . ARG A 1 137 ? -0.145 -0.553 18.204 1.00 83.62 137 ARG A O 1
ATOM 1090 N N . GLY A 1 138 ? 1.994 -1.202 18.428 1.00 87.88 138 GLY A N 1
ATOM 1091 C CA . GLY A 1 138 ? 1.791 -2.072 19.587 1.00 87.88 138 GLY A CA 1
ATOM 1092 C C . GLY A 1 138 ? 1.411 -1.312 20.857 1.00 87.88 138 GLY A C 1
ATOM 1093 O O . GLY A 1 138 ? 0.511 -1.745 21.570 1.00 87.88 138 GLY A O 1
ATOM 1094 N N . ILE A 1 139 ? 2.028 -0.151 21.107 1.00 90.69 139 ILE A N 1
ATOM 1095 C CA . ILE A 1 139 ? 1.736 0.685 22.287 1.00 90.69 139 ILE A CA 1
ATOM 1096 C C . ILE A 1 139 ? 0.256 1.120 22.350 1.00 90.69 139 ILE A C 1
ATOM 1098 O O . ILE A 1 139 ? -0.405 0.803 23.344 1.00 90.69 139 ILE A O 1
ATOM 1102 N N . PRO A 1 140 ? -0.315 1.799 21.331 1.00 90.12 140 PRO A N 1
ATOM 1103 C CA . PRO A 1 140 ? -1.715 2.215 21.379 1.00 90.12 140 PRO A CA 1
ATOM 1104 C C . PRO A 1 140 ? -2.671 1.019 21.412 1.00 90.12 140 PRO A C 1
ATOM 1106 O O . PRO A 1 140 ? -3.683 1.085 22.102 1.00 90.12 140 PRO A O 1
ATOM 1109 N N . LEU A 1 141 ? -2.346 -0.093 20.740 1.00 90.50 141 LEU A N 1
ATOM 1110 C CA . LEU A 1 141 ? -3.154 -1.314 20.798 1.00 90.50 141 LEU A CA 1
ATOM 1111 C C . LEU A 1 141 ? -3.187 -1.907 22.213 1.00 90.50 141 LEU A C 1
ATOM 1113 O O . LEU A 1 141 ? -4.253 -2.295 22.690 1.00 90.50 141 LEU A O 1
ATOM 1117 N N . GLY A 1 142 ? -2.038 -1.942 22.892 1.00 92.06 142 GLY A N 1
ATOM 1118 C CA . GLY A 1 142 ? -1.925 -2.402 24.273 1.00 92.06 142 GLY A CA 1
ATOM 1119 C C . GLY A 1 142 ? -2.813 -1.585 25.206 1.00 92.06 142 GLY A C 1
ATOM 1120 O O . GLY A 1 142 ? -3.696 -2.143 25.860 1.00 92.06 142 GLY A O 1
ATOM 1121 N N . ILE A 1 143 ? -2.658 -0.258 25.185 1.00 93.12 143 ILE A N 1
ATOM 1122 C CA . ILE A 1 143 ? -3.470 0.671 25.989 1.00 93.12 143 ILE A CA 1
ATOM 1123 C C . ILE A 1 143 ? -4.965 0.502 25.677 1.00 93.12 143 ILE A C 1
ATOM 1125 O O . ILE A 1 143 ? -5.792 0.402 26.586 1.00 93.12 143 ILE A O 1
ATOM 1129 N N . GLN A 1 144 ? -5.315 0.410 24.395 1.00 93.69 144 GLN A N 1
ATOM 1130 C CA . GLN A 1 144 ? -6.694 0.261 23.948 1.00 93.69 144 GLN A CA 1
ATOM 1131 C C . GLN A 1 144 ? -7.326 -1.059 24.411 1.00 93.69 144 GLN A C 1
ATOM 1133 O O . GLN A 1 144 ? -8.475 -1.081 24.855 1.00 93.69 144 GLN A O 1
ATOM 1138 N N . SER A 1 145 ? -6.579 -2.161 24.325 1.00 93.44 145 SER A N 1
ATOM 1139 C CA . SER A 1 145 ? -7.038 -3.482 24.762 1.00 93.44 145 SER A CA 1
ATOM 1140 C C . SER A 1 145 ? -7.281 -3.526 26.274 1.00 93.44 145 SER A C 1
ATOM 1142 O O . SER A 1 145 ? -8.294 -4.064 26.717 1.00 93.44 145 SER A O 1
ATOM 1144 N N . PHE A 1 146 ? -6.420 -2.869 27.056 1.00 95.06 146 PHE A N 1
ATOM 1145 C CA . PHE A 1 146 ? -6.575 -2.736 28.502 1.00 95.06 146 PHE A CA 1
ATOM 1146 C C . PHE A 1 146 ? -7.805 -1.898 28.880 1.00 95.06 146 PHE A C 1
ATOM 1148 O O . PHE A 1 146 ? -8.566 -2.255 29.776 1.00 95.06 146 PHE A O 1
ATOM 1155 N N . CYS A 1 147 ? -8.065 -0.810 28.154 1.00 94.19 147 CYS A N 1
ATOM 1156 C CA . CYS A 1 147 ? -9.279 -0.023 28.358 1.00 94.19 147 CYS A CA 1
ATOM 1157 C C . CYS A 1 147 ? -10.551 -0.830 28.019 1.00 94.19 147 CYS A C 1
ATOM 1159 O O . CYS A 1 147 ? -11.553 -0.762 28.741 1.00 94.19 147 CYS A O 1
ATOM 1161 N N . MET A 1 148 ? -10.506 -1.661 26.969 1.00 95.06 148 MET A N 1
ATOM 1162 C CA . MET A 1 148 ? -11.617 -2.557 26.631 1.00 95.06 148 MET A CA 1
ATOM 1163 C C . MET A 1 148 ? -11.891 -3.601 27.708 1.00 95.06 148 MET A C 1
ATOM 1165 O O . MET A 1 148 ? -13.054 -3.790 28.061 1.00 95.06 148 MET A O 1
ATOM 1169 N N . THR A 1 149 ? -10.867 -4.256 28.261 1.00 94.62 149 THR A N 1
ATOM 1170 C CA . THR A 1 149 ? -11.079 -5.259 29.318 1.00 94.62 149 THR A CA 1
ATOM 1171 C C . THR A 1 149 ? -11.706 -4.632 30.562 1.00 94.62 149 THR A C 1
ATOM 1173 O O . THR A 1 149 ? -12.671 -5.187 31.088 1.00 94.62 149 THR A O 1
ATOM 1176 N N . ILE A 1 150 ? -11.257 -3.441 30.975 1.00 95.62 150 ILE A N 1
ATOM 1177 C CA . ILE A 1 150 ? -11.883 -2.686 32.074 1.00 95.62 150 ILE A CA 1
ATOM 1178 C C . ILE A 1 150 ? -13.356 -2.390 31.766 1.00 95.62 150 ILE A C 1
ATOM 1180 O O . ILE A 1 150 ? -14.222 -2.618 32.610 1.00 95.62 150 ILE A O 1
ATOM 1184 N N . THR A 1 151 ? -13.658 -1.931 30.551 1.00 93.88 151 THR A N 1
ATOM 1185 C CA . THR A 1 151 ? -15.032 -1.601 30.136 1.00 93.88 151 THR A CA 1
ATOM 1186 C C . THR A 1 151 ? -15.943 -2.835 30.153 1.00 93.88 151 THR A C 1
ATOM 1188 O O . THR A 1 151 ? -17.079 -2.750 30.620 1.00 93.88 151 THR A O 1
ATOM 1191 N N . ILE A 1 152 ? -15.444 -4.000 29.722 1.00 94.38 152 ILE A N 1
ATOM 1192 C CA . ILE A 1 152 ? -16.176 -5.276 29.795 1.00 94.38 152 ILE A CA 1
ATOM 1193 C C . ILE A 1 152 ? -16.437 -5.670 31.254 1.00 94.38 152 ILE A C 1
ATOM 1195 O O . ILE A 1 152 ? -17.558 -6.047 31.592 1.00 94.38 152 ILE A O 1
ATOM 1199 N N . VAL A 1 153 ? -15.438 -5.556 32.137 1.00 95.00 153 VAL A N 1
ATOM 1200 C CA . VAL A 1 153 ? -15.605 -5.863 33.568 1.00 95.00 153 VAL A CA 1
ATOM 1201 C C . VAL A 1 153 ? -16.649 -4.943 34.203 1.00 95.00 153 VAL A C 1
ATOM 1203 O O . VAL A 1 153 ? -17.540 -5.432 34.898 1.00 95.00 153 VAL A O 1
ATOM 1206 N N . LEU A 1 154 ? -16.604 -3.637 33.924 1.00 91.50 154 LEU A N 1
ATOM 1207 C CA . LEU A 1 154 ? -17.607 -2.682 34.406 1.00 91.50 154 LEU A CA 1
ATOM 1208 C C . LEU A 1 154 ? -19.010 -3.024 33.893 1.00 91.50 154 LEU A C 1
ATOM 1210 O O . LEU A 1 154 ? -19.954 -3.041 34.683 1.00 91.50 154 LEU A O 1
ATOM 1214 N N . ALA A 1 155 ? -19.146 -3.364 32.609 1.00 90.94 155 ALA A N 1
ATOM 1215 C CA . ALA A 1 155 ? -20.416 -3.802 32.034 1.00 90.94 155 ALA A CA 1
ATOM 1216 C C . ALA A 1 155 ? -20.955 -5.066 32.724 1.00 90.94 155 ALA A C 1
ATOM 1218 O O . ALA A 1 155 ? -22.135 -5.115 33.072 1.00 90.94 155 ALA A O 1
ATOM 1219 N N . LEU A 1 156 ? -20.100 -6.056 33.005 1.00 91.06 156 LEU A N 1
ATOM 1220 C CA . LEU A 1 156 ? -20.486 -7.271 33.733 1.00 91.06 156 LEU A CA 1
ATOM 1221 C C . LEU A 1 156 ? -20.914 -6.976 35.175 1.00 91.06 156 LEU A C 1
ATOM 1223 O O . LEU A 1 156 ? -21.921 -7.517 35.637 1.00 91.06 156 LEU A O 1
ATOM 1227 N N . VAL A 1 157 ? -20.181 -6.117 35.888 1.00 90.19 157 VAL A N 1
ATOM 1228 C CA . VAL A 1 157 ? -20.531 -5.699 37.255 1.00 90.19 157 VAL A CA 1
ATOM 1229 C C . VAL A 1 157 ? -21.883 -4.987 37.261 1.00 90.19 157 VAL A C 1
ATOM 1231 O O . VAL A 1 157 ? -22.757 -5.343 38.050 1.00 90.19 157 VAL A O 1
ATOM 1234 N N . ILE A 1 158 ? -22.102 -4.049 36.339 1.00 87.12 158 ILE A N 1
ATOM 1235 C CA . ILE A 1 158 ? -23.370 -3.320 36.189 1.00 87.12 158 ILE A CA 1
ATOM 1236 C C . ILE A 1 158 ? -24.518 -4.277 35.851 1.00 87.12 158 ILE A C 1
ATOM 1238 O O . ILE A 1 158 ? -25.588 -4.198 36.458 1.00 87.12 158 ILE A O 1
ATOM 1242 N N . PHE A 1 159 ? -24.279 -5.243 34.964 1.00 85.19 159 PHE A N 1
ATOM 1243 C CA . PHE A 1 159 ? -25.257 -6.269 34.614 1.00 85.19 159 PHE A CA 1
ATOM 1244 C C . PHE A 1 159 ? -25.624 -7.161 35.811 1.00 85.19 159 PHE A C 1
ATOM 1246 O O . PHE A 1 159 ? -26.794 -7.487 36.011 1.00 85.19 159 PHE A O 1
ATOM 1253 N N . ARG A 1 160 ? -24.651 -7.529 36.656 1.00 85.50 160 ARG A N 1
ATOM 1254 C CA . ARG A 1 160 ? -24.899 -8.301 37.889 1.00 85.50 160 ARG A CA 1
ATOM 1255 C C . ARG A 1 160 ? -25.649 -7.480 38.938 1.00 85.50 160 ARG A C 1
ATOM 1257 O O . ARG A 1 160 ? -26.583 -7.993 39.557 1.00 85.50 160 ARG A O 1
ATOM 1264 N N . LEU A 1 161 ? -25.273 -6.214 39.114 1.00 80.62 161 LEU A N 1
ATOM 1265 C CA . LEU A 1 161 ? -25.889 -5.296 40.076 1.00 80.62 161 LEU A CA 1
ATOM 1266 C C . LEU A 1 161 ? -27.303 -4.856 39.668 1.00 80.62 161 LEU A C 1
ATOM 1268 O O . LEU A 1 161 ? -28.069 -4.452 40.540 1.00 80.62 161 LEU A O 1
ATOM 1272 N N . ARG A 1 162 ? -27.699 -5.040 38.398 1.00 77.94 162 ARG A N 1
ATOM 1273 C CA . ARG A 1 162 ? -29.067 -4.797 37.896 1.00 77.94 162 ARG A CA 1
ATOM 1274 C C . ARG A 1 162 ? -30.157 -5.511 38.705 1.00 77.94 162 ARG A C 1
ATOM 1276 O O . ARG A 1 162 ? -31.285 -5.031 38.754 1.00 77.94 162 ARG A O 1
ATOM 1283 N N . LYS A 1 163 ? -29.853 -6.654 39.334 1.00 67.31 163 LYS A N 1
ATOM 1284 C CA . LYS A 1 163 ? -30.818 -7.389 40.176 1.00 67.31 163 LYS A CA 1
ATOM 1285 C C . LYS A 1 163 ? -31.018 -6.786 41.574 1.00 67.31 163 LYS A C 1
ATOM 1287 O O . LYS A 1 163 ? -31.950 -7.192 42.266 1.00 67.31 163 LYS A O 1
ATOM 1292 N N . SER A 1 164 ? -30.175 -5.849 42.006 1.00 66.06 164 SER A N 1
ATOM 1293 C CA . SER A 1 164 ? -30.293 -5.216 43.320 1.00 66.06 164 SER A CA 1
ATOM 1294 C C . SER A 1 164 ? -31.252 -4.023 43.277 1.00 66.06 164 SER A C 1
ATOM 1296 O O . SER A 1 164 ? -31.123 -3.136 42.435 1.00 66.06 164 SER A O 1
ATOM 1298 N N . LYS A 1 165 ? -32.192 -3.958 44.231 1.00 59.91 165 LYS A N 1
ATOM 1299 C CA . LYS A 1 165 ? -33.159 -2.849 44.385 1.00 59.91 165 LYS A CA 1
ATOM 1300 C C . LYS A 1 165 ? -32.506 -1.475 44.595 1.00 59.91 165 LYS A C 1
ATOM 1302 O O . LYS A 1 165 ? -33.186 -0.467 44.437 1.00 59.91 165 LYS A O 1
ATOM 1307 N N . VAL A 1 166 ? -31.210 -1.430 44.920 1.00 59.22 166 VAL A N 1
ATOM 1308 C CA . VAL A 1 166 ? -30.438 -0.195 45.153 1.00 59.22 166 VAL A CA 1
ATOM 1309 C C . VAL A 1 166 ? -30.427 0.706 43.923 1.00 59.22 166 VAL A C 1
ATOM 1311 O O . VAL A 1 166 ? -30.226 1.910 44.059 1.00 59.22 166 VAL A O 1
ATOM 1314 N N . ILE A 1 167 ? -30.686 0.158 42.729 1.00 57.25 167 ILE A N 1
ATOM 1315 C CA . ILE A 1 167 ? -30.680 0.981 41.535 1.00 57.25 167 ILE A CA 1
ATOM 1316 C C . ILE A 1 167 ? -31.863 0.793 40.591 1.00 57.25 167 ILE A C 1
ATOM 1318 O O . ILE A 1 167 ? -31.775 0.675 39.372 1.00 57.25 167 ILE A O 1
ATOM 1322 N N . CYS A 1 168 ? -33.035 0.857 41.204 1.00 55.19 168 CYS A N 1
ATOM 1323 C CA . CYS A 1 168 ? -34.317 0.863 40.528 1.00 55.19 168 CYS A CA 1
ATOM 1324 C C . CYS A 1 168 ? -34.693 2.282 40.062 1.00 55.19 168 CYS A C 1
ATOM 1326 O O . CYS A 1 168 ? -35.630 2.892 40.567 1.00 55.19 168 CYS A O 1
ATOM 1328 N N . ASN A 1 169 ? -33.943 2.831 39.106 1.00 63.38 169 ASN A N 1
ATOM 1329 C CA . ASN A 1 169 ? -34.379 3.999 38.341 1.00 63.38 169 ASN A CA 1
ATOM 1330 C C . ASN A 1 169 ? -33.930 3.849 36.879 1.00 63.38 169 ASN A C 1
ATOM 1332 O O . ASN A 1 169 ? -32.994 3.099 36.597 1.00 63.38 169 ASN A O 1
ATOM 1336 N N . SER A 1 170 ? -34.560 4.565 35.943 1.00 63.47 170 SER A N 1
ATOM 1337 C CA . SER A 1 170 ? -34.352 4.463 34.480 1.00 63.47 170 SER A CA 1
ATOM 1338 C C . SER A 1 170 ? -32.906 4.707 33.981 1.00 63.47 170 SER A C 1
ATOM 1340 O O . SER A 1 170 ? -32.651 4.700 32.777 1.00 63.47 170 SER A O 1
ATOM 1342 N N . PHE A 1 171 ? -31.962 4.911 34.894 1.00 73.19 171 PHE A N 1
ATOM 1343 C CA . PHE A 1 171 ? -30.557 5.230 34.685 1.00 73.19 171 PHE A CA 1
ATOM 1344 C C . PHE A 1 171 ? -29.689 4.024 34.268 1.00 73.19 171 PHE A C 1
ATOM 1346 O O . PHE A 1 171 ? -28.673 4.209 33.603 1.00 73.19 171 PHE A O 1
ATOM 1353 N N . TRP A 1 172 ? -30.087 2.785 34.595 1.00 80.25 172 TRP A N 1
ATOM 1354 C CA . TRP A 1 172 ? -29.268 1.580 34.328 1.00 80.25 172 TRP A CA 1
ATOM 1355 C C . TRP A 1 172 ? -29.231 1.205 32.861 1.00 80.25 172 TRP A C 1
ATOM 1357 O O . TRP A 1 172 ? -28.1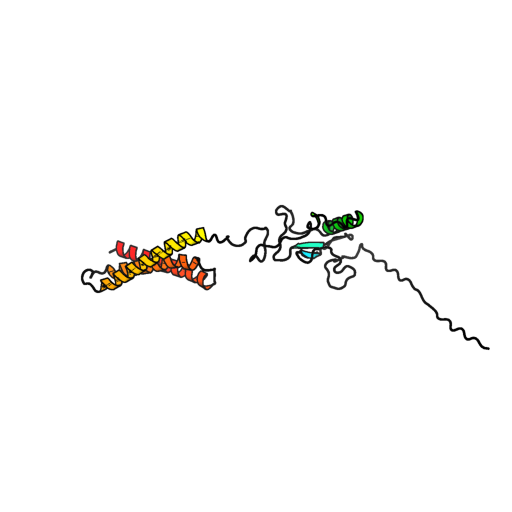64 0.903 32.340 1.00 80.25 172 TRP A O 1
ATOM 1367 N N . ALA A 1 173 ? -30.373 1.305 32.181 1.00 84.75 173 ALA A N 1
ATOM 1368 C CA . ALA A 1 173 ? -30.448 1.074 30.744 1.00 84.75 173 ALA A CA 1
ATOM 1369 C C . ALA A 1 173 ? -29.583 2.081 29.964 1.00 84.75 173 ALA A C 1
ATOM 1371 O O . ALA A 1 173 ? -28.891 1.699 29.026 1.00 84.75 173 ALA A O 1
ATOM 1372 N N . MET A 1 174 ? -29.565 3.354 30.387 1.00 88.19 174 MET A N 1
ATOM 1373 C CA . MET A 1 174 ? -28.698 4.378 29.790 1.00 88.19 174 MET A CA 1
ATOM 1374 C C . MET A 1 174 ? -27.215 4.045 29.998 1.00 88.19 174 MET A C 1
ATOM 1376 O O . MET A 1 174 ? -26.429 4.128 29.059 1.00 88.19 174 MET A O 1
ATOM 1380 N N . LEU A 1 175 ? -26.828 3.620 31.205 1.00 88.75 175 LEU A N 1
ATOM 1381 C CA . LEU A 1 175 ? -25.446 3.243 31.506 1.00 88.75 175 LEU A CA 1
ATOM 1382 C C . LEU A 1 175 ? -24.988 1.997 30.724 1.00 88.75 175 LEU A C 1
ATOM 1384 O O . LEU A 1 175 ? -23.865 1.966 30.226 1.00 88.75 175 LEU A O 1
ATOM 1388 N N . GLU A 1 176 ? -25.859 0.996 30.576 1.00 89.38 176 GLU A N 1
ATOM 1389 C CA . GLU A 1 176 ? -25.598 -0.218 29.791 1.00 89.38 176 GLU A CA 1
ATOM 1390 C C . GLU A 1 176 ? -25.393 0.111 28.302 1.00 89.38 176 GLU A C 1
ATOM 1392 O O . GLU A 1 176 ? -24.384 -0.286 27.718 1.00 89.38 176 GLU A O 1
ATOM 1397 N N . LEU A 1 177 ? -26.281 0.919 27.709 1.00 91.56 177 LEU A N 1
ATOM 1398 C CA . LEU A 1 177 ? -26.141 1.392 26.325 1.00 91.56 177 LEU A CA 1
ATOM 1399 C C . LEU A 1 177 ? -24.853 2.208 26.118 1.00 91.56 177 LEU A C 1
ATOM 1401 O O . LEU A 1 177 ? -24.164 2.012 25.119 1.00 91.56 177 LEU A O 1
ATOM 1405 N N . LEU A 1 178 ? -24.481 3.070 27.071 1.00 94.06 178 LEU A N 1
ATOM 1406 C CA . LEU A 1 178 ? -23.242 3.854 27.006 1.00 94.06 178 LEU A CA 1
ATOM 1407 C C . LEU A 1 178 ? -21.985 2.966 26.978 1.00 94.06 178 LEU A C 1
ATOM 1409 O O . LEU A 1 178 ? -21.045 3.240 26.224 1.00 94.06 178 LEU A O 1
ATOM 1413 N N . LEU A 1 179 ? -21.966 1.897 27.778 1.00 93.75 179 LEU A N 1
ATOM 1414 C CA . LEU A 1 179 ? -20.852 0.944 27.819 1.00 93.75 179 LEU A CA 1
ATOM 1415 C C . LEU A 1 179 ? -20.772 0.113 26.537 1.00 93.75 179 LEU A C 1
ATOM 1417 O O . LEU A 1 179 ? -19.680 -0.069 26.002 1.00 93.75 179 LEU A O 1
ATOM 1421 N N . VAL A 1 180 ? -21.914 -0.325 25.997 1.00 94.38 180 VAL A N 1
ATOM 1422 C CA . VAL A 1 180 ? -21.972 -1.027 24.703 1.00 94.38 180 VAL A CA 1
ATOM 1423 C C . VAL A 1 180 ? -21.470 -0.129 23.568 1.00 94.38 180 VAL A C 1
ATOM 1425 O O . VAL A 1 180 ? -20.642 -0.562 22.766 1.00 94.38 180 VAL A O 1
ATOM 1428 N N . GLY A 1 181 ? -21.900 1.135 23.524 1.00 94.94 181 GLY A N 1
ATOM 1429 C CA . GLY A 1 181 ? -21.422 2.106 22.536 1.00 94.94 181 GLY A CA 1
ATOM 1430 C C . GLY A 1 181 ? -19.912 2.355 22.633 1.00 94.94 181 GLY A C 1
ATOM 1431 O O . GLY A 1 181 ? -19.216 2.349 21.617 1.00 94.94 181 GLY A O 1
ATOM 1432 N N . SER A 1 182 ? -19.388 2.483 23.856 1.00 94.06 182 SER A N 1
ATOM 1433 C CA . SER A 1 182 ? -17.945 2.622 24.106 1.00 94.06 182 SER A CA 1
ATOM 1434 C C . SER A 1 182 ? -17.151 1.397 23.628 1.00 94.06 182 SER A C 1
ATOM 1436 O O . SER A 1 182 ? -16.132 1.553 22.955 1.00 94.06 182 SER A O 1
ATOM 1438 N N . LEU A 1 183 ? -17.637 0.176 23.891 1.00 95.19 183 LEU A N 1
ATOM 1439 C CA . LEU A 1 183 ? -17.007 -1.062 23.409 1.00 95.19 183 LEU A CA 1
ATOM 1440 C C . LEU A 1 183 ? -16.985 -1.151 21.878 1.00 95.19 183 LEU A C 1
ATOM 1442 O O . LEU A 1 183 ? -15.968 -1.542 21.302 1.00 95.19 183 LEU A O 1
ATOM 1446 N N . LEU A 1 184 ? -18.068 -0.746 21.206 1.00 94.69 184 LEU A N 1
ATOM 1447 C CA . LEU A 1 184 ? -18.121 -0.703 19.741 1.00 94.69 184 LEU A CA 1
ATOM 1448 C C . LEU A 1 184 ? -17.092 0.278 19.172 1.00 94.69 184 LEU A C 1
ATOM 1450 O O . LEU A 1 184 ? -16.335 -0.101 18.278 1.00 94.69 184 LEU A O 1
ATOM 1454 N N . LEU A 1 185 ? -16.981 1.487 19.729 1.00 94.19 185 LEU A N 1
ATOM 1455 C CA . LEU A 1 185 ? -15.959 2.452 19.309 1.00 94.19 185 LEU A CA 1
ATOM 1456 C C . LEU A 1 185 ? -14.543 1.903 19.507 1.00 94.19 185 LEU A C 1
ATOM 1458 O O . LEU A 1 185 ? -13.712 1.988 18.603 1.00 94.19 185 LEU A O 1
ATOM 1462 N N . TYR A 1 186 ? -14.275 1.281 20.650 1.00 94.00 186 TYR A N 1
ATOM 1463 C CA . TYR A 1 186 ? -12.974 0.697 20.957 1.00 94.00 186 TYR A CA 1
ATOM 1464 C C . TYR A 1 186 ? -12.602 -0.485 20.056 1.00 94.00 186 TYR A C 1
ATOM 1466 O O . TYR A 1 186 ? -11.436 -0.630 19.677 1.00 94.00 186 TYR A O 1
ATOM 1474 N N . SER A 1 187 ? -13.583 -1.285 19.641 1.00 91.81 187 SER A N 1
ATOM 1475 C CA . SER A 1 187 ? -13.359 -2.391 18.708 1.00 91.81 187 SER A CA 1
ATOM 1476 C C . SER A 1 187 ? -12.894 -1.922 17.319 1.00 91.81 187 SER A C 1
ATOM 1478 O O . SER A 1 187 ? -12.122 -2.627 16.670 1.00 91.81 187 SER A O 1
ATOM 1480 N N . THR A 1 188 ? -13.249 -0.702 16.883 1.00 92.75 188 THR A N 1
ATOM 1481 C CA . THR A 1 188 ? -12.813 -0.159 15.578 1.00 92.75 188 THR A CA 1
ATOM 1482 C C . THR A 1 188 ? -11.293 -0.051 15.463 1.00 92.75 188 THR A C 1
ATOM 1484 O O . THR A 1 188 ? -10.729 -0.320 14.401 1.00 92.75 188 THR A O 1
ATOM 1487 N N . VAL A 1 189 ? -10.617 0.305 16.560 1.00 90.25 189 VAL A N 1
ATOM 1488 C CA . VAL A 1 189 ? -9.155 0.434 16.623 1.00 90.25 189 VAL A CA 1
ATOM 1489 C C . VAL A 1 189 ? -8.493 -0.934 16.459 1.00 90.25 189 VAL A C 1
ATOM 1491 O O . VAL A 1 189 ? -7.492 -1.052 15.755 1.00 90.25 189 VAL A O 1
ATOM 1494 N N . VAL A 1 190 ? -9.090 -1.979 17.039 1.00 89.19 190 VAL A N 1
ATOM 1495 C CA . VAL A 1 190 ? -8.614 -3.363 16.901 1.00 89.19 190 VAL A CA 1
ATOM 1496 C C . VAL A 1 190 ? -8.841 -3.889 15.485 1.00 89.19 190 VAL A C 1
ATOM 1498 O O . VAL A 1 190 ? -7.936 -4.490 14.914 1.00 89.19 190 VAL A O 1
ATOM 1501 N N . ILE A 1 191 ? -9.989 -3.602 14.863 1.00 90.25 191 ILE A N 1
ATOM 1502 C CA . ILE A 1 191 ? -10.259 -4.013 13.473 1.00 90.25 191 ILE A CA 1
ATOM 1503 C C . ILE A 1 191 ? -9.245 -3.378 12.509 1.00 90.25 191 ILE A C 1
ATOM 1505 O O . ILE A 1 191 ? -8.753 -4.050 11.607 1.00 90.25 191 ILE A O 1
ATOM 1509 N N . ARG A 1 192 ? -8.866 -2.112 12.733 1.00 86.81 192 ARG A N 1
ATOM 1510 C CA . ARG A 1 192 ? -7.820 -1.426 11.952 1.00 86.81 192 ARG A CA 1
ATOM 1511 C C . ARG A 1 192 ? -6.412 -1.984 12.171 1.00 86.81 192 ARG A C 1
ATOM 1513 O O . ARG A 1 192 ? -5.506 -1.596 11.432 1.00 86.81 192 ARG A O 1
ATOM 1520 N N . TYR A 1 193 ? -6.189 -2.818 13.188 1.00 84.00 193 TYR A N 1
ATOM 1521 C CA . TYR A 1 193 ? -4.898 -3.469 13.412 1.00 84.00 193 TYR A CA 1
ATOM 1522 C C . TYR A 1 193 ? -4.680 -4.663 12.473 1.00 84.00 193 TYR A C 1
ATOM 1524 O O . TYR A 1 193 ? -3.562 -4.882 11.999 1.00 84.00 193 TYR A O 1
ATOM 1532 N N . PHE A 1 194 ? -5.742 -5.402 12.164 1.00 83.19 194 PHE A N 1
ATOM 1533 C CA . PHE A 1 194 ? -5.668 -6.498 11.205 1.00 83.19 194 PHE A CA 1
ATOM 1534 C C . PHE A 1 194 ? -5.319 -5.989 9.802 1.00 83.19 194 PHE A C 1
ATOM 1536 O O . PHE A 1 194 ? -5.471 -4.804 9.489 1.00 83.19 194 PHE A O 1
ATOM 1543 N N . GLU A 1 195 ? -4.791 -6.883 8.967 1.00 81.19 195 GLU A N 1
ATOM 1544 C CA . GLU A 1 195 ? -4.499 -6.558 7.573 1.00 81.19 195 GLU A CA 1
ATOM 1545 C C . GLU A 1 195 ? -5.774 -6.108 6.844 1.00 81.19 195 GLU A C 1
ATOM 1547 O O . GLU A 1 195 ? -6.862 -6.630 7.118 1.00 81.19 195 GLU A O 1
ATOM 1552 N N . PRO A 1 196 ? -5.666 -5.124 5.932 1.00 82.81 196 PRO A N 1
ATOM 1553 C CA . PRO A 1 196 ? -6.817 -4.607 5.212 1.00 82.81 196 PRO A CA 1
ATOM 1554 C C . PRO A 1 196 ? -7.403 -5.694 4.301 1.00 82.81 196 PRO A C 1
ATOM 1556 O O . PRO A 1 196 ? -6.877 -6.001 3.236 1.00 82.81 196 PRO A O 1
ATOM 1559 N N . THR A 1 197 ? -8.533 -6.251 4.722 1.00 88.31 197 THR A N 1
ATOM 1560 C CA . THR A 1 197 ? -9.400 -7.136 3.938 1.00 88.31 197 THR A CA 1
ATOM 1561 C C . THR A 1 197 ? -10.696 -6.412 3.566 1.00 88.31 197 THR A C 1
ATOM 1563 O O . THR A 1 197 ? -11.071 -5.411 4.184 1.00 88.31 197 THR A O 1
ATOM 1566 N N . MET A 1 198 ? -11.437 -6.939 2.586 1.00 91.00 198 MET A N 1
ATOM 1567 C CA . MET A 1 198 ? -12.746 -6.388 2.196 1.00 91.00 198 MET A CA 1
ATOM 1568 C C . MET A 1 198 ? -13.708 -6.289 3.391 1.00 91.00 198 MET A C 1
ATOM 1570 O O . MET A 1 198 ? -14.428 -5.302 3.533 1.00 91.00 198 MET A O 1
ATOM 1574 N N . LEU A 1 199 ? -13.668 -7.276 4.294 1.00 90.69 199 LEU A N 1
ATOM 1575 C CA . LEU A 1 199 ? -14.494 -7.299 5.500 1.00 90.69 199 LEU A CA 1
ATOM 1576 C C . LEU A 1 199 ? -14.067 -6.232 6.507 1.00 90.69 199 LEU A C 1
ATOM 1578 O O . LEU A 1 199 ? -14.914 -5.477 6.978 1.00 90.69 199 LEU A O 1
ATOM 1582 N N . THR A 1 200 ? -12.774 -6.112 6.820 1.00 90.44 200 THR A N 1
ATOM 1583 C CA . THR A 1 200 ? -12.302 -5.090 7.772 1.00 90.44 200 THR A CA 1
ATOM 1584 C C . THR A 1 200 ? -12.591 -3.677 7.265 1.00 90.44 200 THR A C 1
ATOM 1586 O O . THR A 1 200 ? -12.992 -2.821 8.050 1.00 90.44 200 THR A O 1
ATOM 1589 N N . CYS A 1 201 ? -12.469 -3.438 5.953 1.00 91.25 201 CYS A N 1
ATOM 1590 C CA . CYS A 1 201 ? -12.794 -2.146 5.343 1.00 91.25 201 CYS A CA 1
ATOM 1591 C C . CYS A 1 201 ? -14.278 -1.779 5.473 1.00 91.25 201 CYS A C 1
ATOM 1593 O O . CYS A 1 201 ? -14.595 -0.602 5.629 1.00 91.25 201 CYS A O 1
ATOM 1595 N N . LEU A 1 202 ? -15.176 -2.769 5.452 1.00 93.56 202 LEU A N 1
ATOM 1596 C CA . LEU A 1 202 ? -16.610 -2.553 5.631 1.00 93.56 202 LEU A CA 1
ATOM 1597 C C . LEU A 1 202 ? -16.991 -2.434 7.112 1.00 93.56 202 LEU A C 1
ATOM 1599 O O . LEU A 1 202 ? -17.762 -1.553 7.478 1.00 93.56 202 LEU A O 1
ATOM 1603 N N . LEU A 1 203 ? -16.428 -3.271 7.986 1.00 92.62 203 LEU A N 1
ATOM 1604 C CA . LEU A 1 203 ? -16.759 -3.281 9.414 1.00 92.62 203 LEU A CA 1
ATOM 1605 C C . LEU A 1 203 ? -16.335 -1.987 10.126 1.00 92.62 203 LEU A C 1
ATOM 1607 O O . LEU A 1 203 ? -17.073 -1.488 10.972 1.00 92.62 203 LEU A O 1
ATOM 1611 N N . VAL A 1 204 ? -15.182 -1.404 9.782 1.00 93.25 204 VAL A N 1
ATOM 1612 C CA . VAL A 1 204 ? -14.667 -0.188 10.444 1.00 93.25 204 VAL A CA 1
ATOM 1613 C C . VAL A 1 204 ? -15.672 0.976 10.461 1.00 93.25 204 VAL A C 1
ATOM 1615 O O . VAL A 1 204 ? -15.931 1.492 11.551 1.00 93.25 204 VAL A O 1
ATOM 1618 N N . PRO A 1 205 ? -16.235 1.429 9.322 1.00 95.25 205 PRO A N 1
ATOM 1619 C CA . PRO A 1 205 ? -17.221 2.506 9.329 1.00 95.25 205 PRO A CA 1
ATOM 1620 C C . PRO A 1 205 ? -18.492 2.120 10.093 1.00 95.25 205 PRO A C 1
ATOM 1622 O O . PRO A 1 205 ? -18.956 2.917 10.901 1.00 95.25 205 PRO A O 1
ATOM 1625 N N . TRP A 1 206 ? -19.001 0.894 9.942 1.00 95.06 206 TRP A N 1
ATOM 1626 C CA . TRP A 1 206 ? -20.196 0.448 10.670 1.00 95.06 206 TRP A CA 1
ATOM 1627 C C . TRP A 1 206 ? -20.030 0.532 12.189 1.00 95.06 206 TRP A C 1
ATOM 1629 O O . TRP A 1 206 ? -20.841 1.161 12.866 1.00 95.06 206 TRP A O 1
ATOM 1639 N N . PHE A 1 207 ? -18.959 -0.045 12.735 1.00 94.94 207 PHE A N 1
ATOM 1640 C CA . PHE A 1 207 ? -18.719 -0.030 14.180 1.00 94.94 207 PHE A CA 1
ATOM 1641 C C . PHE A 1 207 ? -18.482 1.389 14.712 1.00 94.94 207 PHE A C 1
ATOM 1643 O O . PHE A 1 207 ? -18.924 1.711 15.817 1.00 94.94 207 PHE A O 1
ATOM 1650 N N . ARG A 1 208 ? -17.830 2.252 13.921 1.00 95.56 208 ARG A N 1
ATOM 1651 C CA . ARG A 1 208 ? -17.584 3.648 14.296 1.00 95.56 208 ARG A CA 1
ATOM 1652 C C . ARG A 1 208 ? -18.881 4.445 14.372 1.00 95.56 208 ARG A C 1
ATOM 1654 O O . ARG A 1 208 ? -19.131 5.077 15.393 1.00 95.56 208 ARG A O 1
ATOM 1661 N N . GLU A 1 209 ? -19.695 4.407 13.322 1.00 96.56 209 GLU A N 1
ATOM 1662 C CA . GLU A 1 209 ? -20.914 5.219 13.256 1.00 96.56 209 GLU A CA 1
ATOM 1663 C C . GLU A 1 209 ? -21.990 4.711 14.225 1.00 96.56 209 GLU A C 1
ATOM 1665 O O . GLU A 1 209 ? -22.632 5.506 14.914 1.00 96.56 209 GLU A O 1
ATOM 1670 N N . VAL A 1 210 ? -22.148 3.388 14.357 1.00 96.25 210 VAL A N 1
ATOM 1671 C CA . VAL A 1 210 ? -23.091 2.799 15.323 1.00 96.25 210 VAL A CA 1
ATOM 1672 C C . VAL A 1 210 ? -22.653 3.103 16.756 1.00 96.25 210 VAL A C 1
ATOM 1674 O O . VAL A 1 210 ? -23.466 3.557 17.561 1.00 96.25 210 VAL A O 1
ATOM 1677 N N . GLY A 1 211 ? -21.367 2.918 17.078 1.00 96.50 211 GLY A N 1
ATOM 1678 C CA . GLY A 1 211 ? -20.830 3.239 18.401 1.00 96.50 211 GLY A CA 1
ATOM 1679 C C . GLY A 1 211 ? -20.990 4.721 18.753 1.00 96.50 211 GLY A C 1
ATOM 1680 O O . GLY A 1 211 ? -21.452 5.047 19.847 1.00 96.50 211 GLY A O 1
ATOM 1681 N N . PHE A 1 212 ? -20.689 5.618 17.808 1.00 96.19 212 PHE A N 1
ATOM 1682 C CA . PHE A 1 212 ? -20.865 7.063 17.973 1.00 96.19 212 PHE A CA 1
ATOM 1683 C C . PHE A 1 212 ? -22.334 7.423 18.224 1.00 96.19 212 PHE A C 1
ATOM 1685 O O . PHE A 1 212 ? -22.645 8.109 19.198 1.00 96.19 212 PHE A O 1
ATOM 1692 N N . THR A 1 213 ? -23.246 6.893 17.407 1.00 96.44 213 THR A N 1
ATOM 1693 C CA . THR A 1 213 ? -24.688 7.155 17.534 1.00 96.44 213 THR A CA 1
ATOM 1694 C C . THR A 1 213 ? -25.225 6.714 18.897 1.00 96.44 213 THR A C 1
ATOM 1696 O O . THR A 1 213 ? -25.989 7.449 19.519 1.00 96.44 213 THR A O 1
ATOM 1699 N N . ILE A 1 214 ? -24.794 5.554 19.406 1.00 95.75 214 ILE A N 1
ATOM 1700 C CA . ILE A 1 214 ? -25.221 5.053 20.720 1.00 95.75 214 ILE A CA 1
ATOM 1701 C C . ILE A 1 214 ? -24.691 5.945 21.851 1.00 95.75 214 ILE A C 1
ATOM 1703 O O . ILE A 1 214 ? -25.470 6.368 22.705 1.00 95.75 214 ILE A O 1
ATOM 1707 N N . VAL A 1 215 ? -23.389 6.256 21.864 1.00 95.88 215 VAL A N 1
ATOM 1708 C CA . VAL A 1 215 ? -22.773 7.055 22.941 1.00 95.88 215 VAL A CA 1
ATOM 1709 C C . VAL A 1 215 ? -23.386 8.451 23.003 1.00 95.88 215 VAL A C 1
ATOM 1711 O O . VAL A 1 215 ? -23.878 8.866 24.053 1.00 95.88 215 VAL A O 1
ATOM 1714 N N . TYR A 1 216 ? -23.399 9.166 21.878 1.00 95.69 216 TYR A N 1
ATOM 1715 C CA . TYR A 1 216 ? -23.921 10.530 21.837 1.00 95.69 216 TYR A CA 1
ATOM 1716 C C . TYR A 1 216 ? -25.442 10.564 22.000 1.00 95.69 216 TYR A C 1
ATOM 1718 O O . TYR A 1 216 ? -25.950 11.447 22.688 1.00 95.69 216 TYR A O 1
ATOM 1726 N N . GLY A 1 217 ? -26.166 9.577 21.463 1.00 94.94 217 GLY A N 1
ATOM 1727 C CA . GLY A 1 217 ? -27.610 9.453 21.658 1.00 94.94 217 GLY A CA 1
ATOM 1728 C C . GLY A 1 217 ? -27.989 9.316 23.134 1.00 94.94 217 GLY A C 1
ATOM 1729 O O . GLY A 1 217 ? -28.873 10.026 23.614 1.00 94.94 217 GLY A O 1
ATOM 1730 N N . VAL A 1 218 ? -27.280 8.472 23.891 1.00 93.88 218 VAL A N 1
ATOM 1731 C CA . VAL A 1 218 ? -27.507 8.320 25.338 1.00 93.88 218 VAL A CA 1
ATOM 1732 C C . VAL A 1 218 ? -27.134 9.585 26.111 1.00 93.88 218 VAL A C 1
ATOM 1734 O O . VAL A 1 218 ? -27.877 9.984 27.008 1.00 93.88 218 VAL A O 1
ATOM 1737 N N . LEU A 1 219 ? -26.003 10.221 25.784 1.00 92.81 219 LEU A N 1
ATOM 1738 C CA . LEU A 1 219 ? -25.579 11.461 26.445 1.00 92.81 219 LEU A CA 1
ATOM 1739 C C . LEU A 1 219 ? -26.613 12.575 26.265 1.00 92.81 219 LEU A C 1
ATOM 1741 O O . LEU A 1 219 ? -26.974 13.232 27.239 1.00 92.81 219 LEU A O 1
ATOM 1745 N N . ILE A 1 220 ? -27.136 12.730 25.049 1.00 94.25 220 ILE A N 1
ATOM 1746 C CA . ILE A 1 220 ? -28.199 13.685 24.735 1.00 94.25 220 ILE A CA 1
ATOM 1747 C C . ILE A 1 220 ? -29.459 13.353 25.541 1.00 94.25 220 ILE A C 1
ATOM 1749 O O . ILE A 1 220 ? -29.946 14.203 26.281 1.00 94.25 220 ILE A O 1
ATOM 1753 N N . LEU A 1 221 ? -29.956 12.113 25.487 1.00 91.06 221 LEU A N 1
ATOM 1754 C CA . LEU A 1 221 ? -31.155 11.710 26.240 1.00 91.06 221 LEU A CA 1
ATOM 1755 C C . LEU A 1 221 ? -31.019 11.925 27.752 1.00 91.06 221 LEU A C 1
ATOM 1757 O O . LEU A 1 221 ? -32.012 12.192 28.423 1.00 91.06 221 LEU A O 1
ATOM 1761 N N . LYS A 1 222 ? -29.801 11.815 28.288 1.00 88.31 222 LYS A N 1
ATOM 1762 C CA . LYS A 1 222 ? -29.504 12.098 29.693 1.00 88.31 222 LYS A CA 1
ATOM 1763 C C . LYS A 1 222 ? -29.444 13.597 30.002 1.00 88.31 222 LYS A C 1
ATOM 1765 O O . LYS A 1 222 ? -29.748 13.969 31.122 1.00 88.31 222 LYS A O 1
ATOM 1770 N N . MET A 1 223 ? -29.038 14.444 29.055 1.00 89.69 223 MET A N 1
ATOM 1771 C CA . MET A 1 223 ? -29.052 15.902 29.236 1.00 89.69 223 MET A CA 1
ATOM 1772 C C . MET A 1 223 ? -30.465 16.492 29.205 1.00 89.69 223 MET A C 1
ATOM 1774 O O . MET A 1 223 ? -30.715 17.491 29.868 1.00 89.69 223 MET A O 1
ATOM 1778 N N . TYR A 1 224 ? -31.367 15.900 28.418 1.00 87.44 224 TYR A N 1
ATOM 1779 C CA . TYR A 1 224 ? -32.743 16.386 28.255 1.00 87.44 224 TYR A CA 1
ATOM 1780 C C . TYR A 1 224 ? -33.729 15.862 29.309 1.00 87.44 224 TYR A C 1
ATOM 1782 O O . TYR A 1 224 ? -34.882 16.293 29.320 1.00 87.44 224 TYR A O 1
ATOM 1790 N N . ARG A 1 225 ? -33.307 14.922 30.157 1.00 76.62 225 ARG A N 1
ATOM 1791 C CA . ARG A 1 225 ? -34.124 14.312 31.207 1.00 76.62 225 ARG A CA 1
ATOM 1792 C C . ARG A 1 225 ? -33.677 14.783 32.580 1.00 76.62 225 ARG A C 1
ATOM 1794 O O . ARG A 1 225 ? -34.576 15.013 33.414 1.00 76.62 225 ARG A O 1
#

pLDDT: mean 82.56, std 12.2, range [36.69, 96.56]